Protein AF-A0A453E028-F1 (afdb_monomer)

pLDDT: mean 74.68, std 13.45, range [35.09, 89.75]

Mean predicted aligned error: 15.42 Å

Organism: Aegilops tauschii subsp. strangulata (NCBI:txid200361)

Radius of gyration: 26.83 Å; Cα contacts (8 Å, |Δi|>4): 158; chains: 1; bounding box: 62×51×73 Å

Sequence (203 aa):
WITETGKYISESTVISKELPLDCLNQGVSGYKKLSPSLKLHVLNFLCDETLSTGTLRGLIVKQDEGATERKVAAREKIRAAKEKEKELKERLKNEMDKSMFLRKGEEIKSLISQIKELNEDKEAAVDDEKLGDLLRTKPVRKDKGVAYWKFDGYYKKTSIMRQEFDTTGNNDKWFMFTEEEEKVIGDHLAPRSLLQCKSHTKA

Solvent-accessible surface area (backbone atoms only — not comparable to full-atom values): 11567 Å² total; per-residue (Å²): 106,52,35,56,50,28,53,52,53,71,71,41,89,80,65,60,93,80,63,66,48,76,32,21,63,53,21,69,70,29,50,68,72,48,54,55,37,58,54,48,50,56,49,49,50,54,47,50,59,50,48,68,35,69,66,54,40,50,51,50,52,54,50,49,53,54,31,51,53,50,32,52,54,24,50,50,52,41,53,53,42,53,52,50,48,51,51,52,51,52,51,48,50,57,48,59,74,64,46,89,54,96,81,51,70,67,60,53,53,50,51,53,51,52,51,50,54,50,48,53,55,37,51,54,32,50,51,55,35,53,62,51,61,73,83,62,92,66,63,78,43,77,56,96,49,34,34,33,35,71,46,80,39,97,84,76,49,70,48,58,33,42,37,38,36,52,99,83,71,80,52,76,44,43,45,73,58,52,80,69,51,45,54,60,47,50,64,71,69,47,62,75,77,62,63,64,65,70,77,75,77,83,131

Nearest PDB structures (foldseek):
  4mu6-assembly1_A  TM=3.195E-01  e=2.115E+00  Legionella pneumophila subsp. pneumophila str. Philadelphia 1
  3na7-assembly1_A  TM=4.073E-01  e=4.496E+00  Helicobacter pylori NCTC 11638
  6ixe-assembly1_A  TM=4.677E-01  e=9.560E+00  Homo sapiens

Structure (mmCIF, N/CA/C/O backbone):
data_AF-A0A453E028-F1
#
_entry.id   AF-A0A453E028-F1
#
loop_
_atom_site.group_PDB
_atom_site.id
_atom_site.type_symbol
_atom_site.label_atom_id
_atom_site.label_alt_id
_atom_site.label_comp_id
_atom_site.label_asym_id
_atom_site.label_entity_id
_atom_site.label_seq_id
_atom_site.pdbx_PDB_ins_code
_atom_site.Cartn_x
_atom_site.Cartn_y
_atom_site.Cartn_z
_atom_site.occupancy
_atom_site.B_iso_or_equiv
_atom_site.auth_seq_id
_atom_site.auth_comp_id
_atom_site.auth_asym_id
_atom_site.auth_atom_id
_atom_site.pdbx_PDB_model_num
ATOM 1 N N . TRP A 1 1 ? 2.648 12.056 -22.605 1.00 80.94 1 TRP A N 1
ATOM 2 C CA . TRP A 1 1 ? 3.159 11.814 -21.244 1.00 80.94 1 TRP A CA 1
ATOM 3 C C . TRP A 1 1 ? 4.221 10.718 -21.231 1.00 80.94 1 TRP A C 1
ATOM 5 O O . TRP A 1 1 ? 5.336 11.069 -20.914 1.00 80.94 1 TRP A O 1
ATOM 15 N N . ILE A 1 2 ? 3.967 9.471 -21.673 1.00 87.44 2 ILE A N 1
ATOM 16 C CA . ILE A 1 2 ? 5.009 8.408 -21.709 1.00 87.44 2 ILE A CA 1
ATOM 17 C C . ILE A 1 2 ? 6.284 8.826 -22.463 1.00 87.44 2 ILE A C 1
ATOM 19 O O . ILE A 1 2 ? 7.381 8.628 -21.956 1.00 87.44 2 ILE A O 1
ATOM 23 N N . THR A 1 3 ? 6.151 9.423 -23.650 1.00 86.69 3 THR A N 1
ATOM 24 C CA . THR A 1 3 ? 7.310 9.884 -24.435 1.00 86.69 3 THR A CA 1
ATOM 25 C C . THR A 1 3 ? 8.080 10.997 -23.719 1.00 86.69 3 THR A C 1
ATOM 27 O O . THR A 1 3 ? 9.301 10.944 -23.643 1.00 86.69 3 THR A O 1
ATOM 30 N N . GLU A 1 4 ? 7.370 11.954 -23.113 1.00 86.06 4 GLU A N 1
ATOM 31 C CA . GLU A 1 4 ? 7.972 13.017 -22.289 1.00 86.06 4 GLU A CA 1
ATOM 32 C C . GLU A 1 4 ? 8.689 12.447 -21.061 1.00 86.06 4 GLU A C 1
ATOM 34 O O . GLU A 1 4 ? 9.780 12.883 -20.720 1.00 86.06 4 GLU A O 1
ATOM 39 N N . THR A 1 5 ? 8.113 11.424 -20.426 1.00 84.38 5 THR A N 1
ATOM 40 C CA . THR A 1 5 ? 8.748 10.683 -19.333 1.00 84.38 5 THR A CA 1
ATOM 41 C C . THR A 1 5 ? 10.032 10.000 -19.800 1.00 84.38 5 THR A C 1
ATOM 43 O O . THR A 1 5 ? 11.035 10.066 -19.102 1.00 84.38 5 THR A O 1
ATOM 46 N N . GLY A 1 6 ? 10.033 9.383 -20.986 1.00 85.19 6 GLY A N 1
ATOM 47 C CA . GLY A 1 6 ? 11.242 8.807 -21.582 1.00 85.19 6 GLY A CA 1
ATOM 48 C C . GLY A 1 6 ? 12.340 9.851 -21.792 1.00 85.19 6 GLY A C 1
ATOM 49 O O . GLY A 1 6 ? 13.487 9.618 -21.416 1.00 85.19 6 GLY A O 1
ATOM 50 N N . LYS A 1 7 ? 11.971 11.031 -22.303 1.00 85.00 7 LYS A N 1
ATOM 51 C CA . LYS A 1 7 ? 12.890 12.161 -22.470 1.00 85.00 7 LYS A CA 1
ATOM 52 C C . LYS A 1 7 ? 13.445 12.649 -21.128 1.00 85.00 7 LYS A C 1
ATOM 54 O O . LYS A 1 7 ? 14.656 12.762 -20.977 1.00 85.00 7 LYS A O 1
ATOM 59 N N . TYR A 1 8 ? 12.582 12.835 -20.133 1.00 84.56 8 TYR A N 1
ATOM 60 C CA . TYR A 1 8 ? 12.980 13.223 -18.780 1.00 84.56 8 TYR A CA 1
ATOM 61 C C . TYR A 1 8 ? 13.972 12.233 -18.153 1.00 84.56 8 TYR A C 1
ATOM 63 O O . TYR A 1 8 ? 15.007 12.636 -17.634 1.00 84.56 8 TYR A O 1
ATOM 71 N N . ILE A 1 9 ? 13.704 10.927 -18.264 1.00 82.56 9 ILE A N 1
ATOM 72 C CA . ILE A 1 9 ? 14.612 9.884 -17.766 1.00 82.56 9 ILE A CA 1
ATOM 73 C C . ILE A 1 9 ? 15.963 9.945 -18.492 1.00 82.56 9 ILE A C 1
ATOM 75 O O . ILE A 1 9 ? 16.997 9.782 -17.855 1.00 82.56 9 ILE A O 1
ATOM 79 N N . SER A 1 10 ? 15.973 10.202 -19.805 1.00 81.31 10 SER A N 1
ATOM 80 C CA . SER A 1 10 ? 17.221 10.314 -20.577 1.00 81.31 10 SER A CA 1
ATOM 81 C C . SER A 1 10 ? 18.081 11.527 -20.200 1.00 81.31 10 SER A C 1
ATOM 83 O O . SER A 1 10 ? 19.291 11.499 -20.403 1.00 81.31 10 SER A O 1
ATOM 85 N N . GLU A 1 11 ? 17.461 12.574 -19.650 1.00 82.06 11 GLU A N 1
ATOM 86 C CA . GLU A 1 11 ? 18.124 13.798 -19.187 1.00 82.06 11 GLU A CA 1
ATOM 87 C C . GLU A 1 11 ? 18.560 13.714 -17.711 1.00 82.06 11 GLU A C 1
ATOM 89 O O . GLU A 1 11 ? 19.362 14.536 -17.264 1.00 82.06 11 GLU A O 1
ATOM 94 N N . SER A 1 12 ? 18.063 12.732 -16.946 1.00 76.31 12 SER A N 1
ATOM 95 C CA . SER A 1 12 ? 18.451 12.544 -15.545 1.00 76.31 12 SER A CA 1
ATOM 96 C C . SER A 1 12 ? 19.892 12.043 -15.435 1.00 76.31 12 SER A C 1
ATOM 98 O O . SER A 1 12 ? 20.348 11.192 -16.195 1.00 76.31 12 SER A O 1
ATOM 100 N N . THR A 1 13 ? 20.628 12.559 -14.451 1.00 66.62 13 THR A N 1
ATOM 101 C CA . THR A 1 13 ? 22.015 12.158 -14.167 1.00 66.62 13 THR A CA 1
ATOM 102 C C . THR A 1 13 ? 22.102 10.777 -13.514 1.00 66.62 13 THR A C 1
ATOM 104 O O . THR A 1 13 ? 23.163 10.150 -13.532 1.00 66.62 13 THR A O 1
ATOM 107 N N . VAL A 1 14 ? 20.983 10.273 -12.985 1.00 64.06 14 VAL A N 1
ATOM 108 C CA . VAL A 1 14 ? 20.835 8.931 -12.415 1.00 64.06 14 VAL A CA 1
ATOM 109 C C . VAL A 1 14 ? 20.437 7.967 -13.536 1.00 64.06 14 VAL A C 1
ATOM 111 O O . VAL A 1 14 ? 19.363 7.373 -13.542 1.00 64.06 14 VAL A O 1
ATOM 114 N N . ILE A 1 15 ? 21.295 7.818 -14.546 1.00 58.00 15 ILE A N 1
ATOM 115 C CA . ILE A 1 15 ? 21.036 6.861 -15.626 1.00 58.00 15 ILE A CA 1
ATOM 116 C C . ILE A 1 15 ? 21.273 5.453 -15.079 1.00 58.00 15 ILE A C 1
ATOM 118 O O . ILE A 1 15 ? 22.395 4.940 -15.080 1.00 58.00 15 ILE A O 1
ATOM 122 N N . SER A 1 16 ? 20.202 4.797 -14.634 1.00 56.69 16 SER A N 1
ATOM 123 C CA . SER A 1 16 ? 20.214 3.343 -14.521 1.00 56.69 16 SER A CA 1
ATOM 124 C C . SER A 1 16 ? 20.319 2.776 -15.936 1.00 56.69 16 SER A C 1
ATOM 126 O O . SER A 1 16 ? 19.427 2.969 -16.764 1.00 56.69 16 SER A O 1
ATOM 128 N N . LYS A 1 17 ? 21.413 2.059 -16.224 1.00 58.06 17 LYS A N 1
ATOM 129 C CA . LYS A 1 17 ? 21.638 1.335 -17.492 1.00 58.06 17 LYS A CA 1
ATOM 130 C C . LYS A 1 17 ? 20.535 0.307 -17.813 1.00 58.06 17 LYS A C 1
ATOM 132 O O . LYS A 1 17 ? 20.563 -0.293 -18.881 1.00 58.06 17 LYS A O 1
ATOM 137 N N . GLU A 1 18 ? 19.585 0.097 -16.903 1.00 67.12 18 GLU A N 1
ATOM 138 C 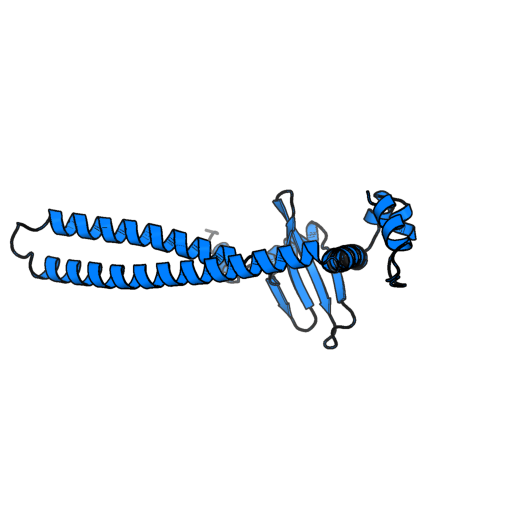CA . GLU A 1 18 ? 18.526 -0.908 -16.987 1.00 67.12 18 GLU A CA 1
ATOM 139 C C . GLU A 1 18 ? 17.160 -0.341 -17.414 1.00 67.12 18 GLU A C 1
ATOM 141 O O . GLU A 1 18 ? 16.213 -1.107 -17.609 1.00 67.12 18 GLU A O 1
ATOM 146 N N . LEU A 1 19 ? 17.021 0.983 -17.581 1.00 76.38 19 LEU A N 1
ATOM 147 C CA . LEU A 1 19 ? 15.735 1.588 -17.942 1.00 76.38 19 LEU A CA 1
ATOM 148 C C . LEU A 1 19 ? 15.426 1.447 -19.446 1.00 76.38 19 LEU A C 1
ATOM 150 O O . LEU A 1 19 ? 16.266 1.762 -20.290 1.00 76.38 19 LEU A O 1
ATOM 154 N N . PRO A 1 20 ? 14.200 1.030 -19.825 1.00 81.25 20 PRO A N 1
ATOM 155 C CA . PRO A 1 20 ? 13.864 0.701 -21.209 1.00 81.25 20 PRO A CA 1
ATOM 156 C C . PRO A 1 20 ? 13.489 1.946 -22.037 1.00 81.25 20 PRO A C 1
ATOM 158 O O . PRO A 1 20 ? 12.358 2.069 -22.518 1.00 81.25 20 PRO A O 1
ATOM 161 N N . LEU A 1 21 ? 14.435 2.875 -22.212 1.00 82.44 21 LEU A N 1
ATOM 162 C CA . LEU A 1 21 ? 14.239 4.157 -22.909 1.00 82.44 21 LEU A CA 1
ATOM 163 C C . LEU A 1 21 ? 13.675 3.988 -24.328 1.00 82.44 21 LEU A C 1
ATOM 165 O O . LEU A 1 21 ? 12.732 4.687 -24.702 1.00 82.44 21 LEU A O 1
ATOM 169 N N . ASP A 1 22 ? 14.159 2.999 -25.081 1.00 83.62 22 ASP A N 1
ATOM 170 C CA . ASP A 1 22 ? 13.691 2.714 -26.445 1.00 83.62 22 ASP A CA 1
ATOM 171 C C . ASP A 1 22 ? 12.192 2.399 -26.503 1.00 83.62 22 ASP A C 1
ATOM 173 O O . ASP A 1 22 ? 11.494 2.769 -27.451 1.00 83.62 22 ASP A O 1
ATOM 177 N N . CYS A 1 23 ? 11.669 1.739 -25.466 1.00 84.44 23 CYS A N 1
ATOM 178 C CA . CYS A 1 23 ? 10.247 1.432 -25.358 1.00 84.44 23 CYS A CA 1
ATOM 179 C C . CYS A 1 23 ? 9.432 2.656 -24.923 1.00 84.44 23 CYS A C 1
ATOM 181 O O . CYS A 1 23 ? 8.292 2.811 -25.358 1.00 84.44 23 CYS A O 1
ATOM 183 N N . LEU A 1 24 ? 9.991 3.536 -24.090 1.00 86.06 24 LEU A N 1
ATOM 184 C CA . LEU A 1 24 ? 9.319 4.769 -23.665 1.00 86.06 24 LEU A CA 1
ATOM 185 C C . LEU A 1 24 ? 9.218 5.785 -24.811 1.00 86.06 24 LEU A C 1
ATOM 187 O O . LEU A 1 24 ? 8.185 6.436 -24.974 1.00 86.06 24 LEU A O 1
ATOM 191 N N . ASN A 1 25 ? 10.233 5.848 -25.673 1.00 85.62 25 ASN A N 1
ATOM 192 C CA . ASN A 1 25 ? 10.241 6.710 -26.857 1.00 85.62 25 ASN A CA 1
ATOM 193 C C . ASN A 1 25 ? 9.153 6.328 -27.877 1.00 85.62 25 ASN A C 1
ATOM 195 O O . ASN A 1 25 ? 8.628 7.187 -28.581 1.00 85.62 25 ASN A O 1
ATOM 199 N N . GLN A 1 26 ? 8.721 5.062 -27.888 1.00 88.88 26 GLN A N 1
ATOM 200 C CA . GLN A 1 26 ? 7.579 4.575 -28.677 1.00 88.88 26 GLN A CA 1
ATOM 201 C C . GLN A 1 26 ? 6.210 4.892 -28.041 1.00 88.88 26 GLN A C 1
ATOM 203 O O . GLN A 1 26 ? 5.175 4.380 -28.485 1.00 88.88 26 GLN A O 1
ATOM 208 N N . GLY A 1 27 ? 6.178 5.691 -26.972 1.00 87.44 27 GLY A N 1
ATOM 209 C CA . GLY A 1 27 ? 4.956 6.117 -26.304 1.00 87.44 27 GLY A CA 1
ATOM 210 C C . GLY A 1 27 ? 4.187 4.966 -25.649 1.00 87.44 27 GLY A C 1
ATOM 211 O O . GLY A 1 27 ? 4.742 3.956 -25.215 1.00 87.44 27 GLY A O 1
ATOM 212 N N . VAL A 1 28 ? 2.861 5.114 -25.573 1.00 87.94 28 VAL A N 1
ATOM 213 C CA . VAL A 1 28 ? 1.971 4.163 -24.878 1.00 87.94 28 VAL A CA 1
ATOM 214 C C . VAL A 1 28 ? 2.090 2.742 -25.439 1.00 87.94 28 VAL A C 1
ATOM 216 O O . VAL A 1 28 ? 2.042 1.773 -24.681 1.00 87.94 28 VAL A O 1
ATOM 219 N N . SER A 1 29 ? 2.258 2.598 -26.754 1.00 87.69 29 SER A N 1
ATOM 220 C CA . SER A 1 29 ? 2.414 1.297 -27.412 1.00 87.69 29 SER A CA 1
ATOM 221 C C . SER A 1 29 ? 3.682 0.562 -26.992 1.00 87.69 29 SER A C 1
ATOM 223 O O . SER A 1 29 ? 3.628 -0.651 -26.799 1.00 87.69 29 SER A O 1
ATOM 225 N N . GLY A 1 30 ? 4.801 1.270 -26.828 1.00 88.38 30 GLY A N 1
ATOM 226 C CA . GLY A 1 30 ? 6.044 0.661 -26.360 1.00 88.38 30 GLY A CA 1
ATOM 227 C C . GLY A 1 30 ? 5.977 0.311 -24.877 1.00 88.38 30 GLY A C 1
ATOM 228 O O . GLY A 1 30 ? 6.280 -0.818 -24.499 1.00 88.38 30 GLY A O 1
ATOM 229 N N . TYR A 1 31 ? 5.445 1.214 -24.047 1.00 88.00 31 TYR A N 1
ATOM 230 C CA . TYR A 1 31 ? 5.260 0.955 -22.615 1.00 88.00 31 TYR A CA 1
ATOM 231 C C . TYR A 1 31 ? 4.374 -0.268 -22.337 1.00 88.00 31 TYR A C 1
ATOM 233 O O . TYR A 1 31 ? 4.678 -1.078 -21.461 1.00 88.00 31 TYR A O 1
ATOM 241 N N . LYS A 1 32 ? 3.294 -0.465 -23.107 1.00 87.75 32 LYS A N 1
ATOM 242 C CA . LYS A 1 32 ? 2.408 -1.632 -22.950 1.00 87.75 32 LYS A CA 1
ATOM 243 C C . LYS A 1 32 ? 3.144 -2.966 -23.105 1.00 87.75 32 LYS A C 1
ATOM 245 O O . LYS A 1 32 ? 2.792 -3.905 -22.391 1.00 87.75 32 LYS A O 1
ATOM 250 N N . LYS A 1 33 ? 4.164 -3.028 -23.967 1.00 88.44 33 LYS A N 1
ATOM 251 C CA . LYS A 1 33 ? 4.962 -4.234 -24.250 1.00 88.44 33 LYS A CA 1
ATOM 252 C C . LYS A 1 33 ? 5.981 -4.570 -23.158 1.00 88.44 33 LYS A C 1
ATOM 254 O O . LYS A 1 33 ? 6.519 -5.671 -23.164 1.00 88.44 33 LYS A O 1
ATOM 259 N N . LEU A 1 34 ? 6.246 -3.651 -22.227 1.00 87.44 34 LEU A N 1
ATOM 260 C CA . LEU A 1 34 ? 7.185 -3.896 -21.136 1.00 87.44 34 LEU A CA 1
ATOM 261 C C . LEU A 1 34 ? 6.687 -4.996 -20.196 1.00 87.44 34 LEU A C 1
ATOM 263 O O . LEU A 1 34 ? 5.486 -5.096 -19.901 1.00 87.44 34 LEU A O 1
ATOM 267 N N . SER A 1 35 ? 7.636 -5.776 -19.676 1.00 86.56 35 SER A N 1
ATOM 268 C CA . SER A 1 35 ? 7.371 -6.716 -18.591 1.00 86.56 35 SER A CA 1
ATOM 269 C C . SER A 1 35 ? 6.910 -5.967 -17.331 1.00 86.56 35 SER A C 1
ATOM 271 O O . SER A 1 35 ? 7.249 -4.791 -17.154 1.00 86.56 35 SER A O 1
ATOM 273 N N . PRO A 1 36 ? 6.148 -6.612 -16.433 1.00 84.19 36 PRO A N 1
ATOM 274 C CA . PRO A 1 36 ? 5.709 -5.978 -15.191 1.00 84.19 36 PRO A CA 1
ATOM 275 C C . PRO A 1 36 ? 6.874 -5.461 -14.338 1.00 84.19 36 PRO A C 1
ATOM 277 O O . PRO A 1 36 ? 6.796 -4.339 -13.845 1.00 84.19 36 PRO A O 1
ATOM 280 N N . SER A 1 37 ? 7.981 -6.210 -14.244 1.00 83.31 37 SER A N 1
ATOM 281 C CA . SER A 1 37 ? 9.198 -5.758 -13.551 1.00 83.31 37 SER A CA 1
ATOM 282 C C . SER A 1 37 ? 9.732 -4.443 -14.113 1.00 83.31 37 SER A C 1
ATOM 284 O O . SER A 1 37 ? 10.016 -3.527 -13.353 1.00 83.31 37 SER A O 1
ATOM 286 N N . LEU A 1 38 ? 9.831 -4.313 -15.441 1.00 85.69 38 LEU A N 1
ATOM 287 C CA . LEU A 1 38 ? 10.332 -3.086 -16.067 1.00 85.69 38 LEU A CA 1
ATOM 288 C C . LEU A 1 38 ? 9.355 -1.918 -15.895 1.00 85.69 38 LEU A C 1
ATOM 290 O O . LEU A 1 38 ? 9.783 -0.788 -15.682 1.00 85.69 38 LEU A O 1
ATOM 294 N N . LYS A 1 39 ? 8.041 -2.180 -15.934 1.00 87.81 39 LYS A N 1
ATOM 295 C CA . LYS A 1 39 ? 7.018 -1.160 -15.647 1.00 87.81 39 LYS A CA 1
ATOM 296 C C . LYS A 1 39 ? 7.142 -0.625 -14.221 1.00 87.81 39 LYS A C 1
ATOM 298 O O . LYS A 1 39 ? 7.058 0.586 -14.031 1.00 87.81 39 LYS A O 1
ATOM 303 N N . LEU A 1 40 ? 7.361 -1.510 -13.249 1.00 84.19 40 LEU A N 1
ATOM 304 C CA . LEU A 1 40 ? 7.578 -1.138 -11.851 1.00 84.19 40 LEU A CA 1
ATOM 305 C C . LEU A 1 40 ? 8.923 -0.448 -11.641 1.00 84.19 40 LEU A C 1
ATOM 307 O O . LEU A 1 40 ? 8.974 0.520 -10.899 1.00 84.19 40 LEU A O 1
ATOM 311 N N . HIS A 1 41 ? 9.982 -0.866 -12.332 1.00 83.75 41 HIS A N 1
ATOM 312 C CA . HIS A 1 41 ? 11.280 -0.196 -12.255 1.00 83.75 41 HIS A CA 1
ATOM 313 C C . HIS A 1 41 ? 11.187 1.257 -12.750 1.00 83.75 41 HIS A C 1
ATOM 315 O O . HIS A 1 41 ? 11.684 2.161 -12.087 1.00 83.75 41 HIS A O 1
ATOM 321 N N . VAL A 1 42 ? 10.479 1.508 -13.862 1.00 85.31 42 VAL A N 1
ATOM 322 C CA . VAL A 1 42 ? 10.201 2.877 -14.340 1.00 85.31 42 VAL A CA 1
ATOM 323 C C . VAL A 1 42 ? 9.412 3.674 -13.298 1.00 85.31 42 VAL A C 1
ATOM 325 O O . VAL A 1 42 ? 9.727 4.833 -13.054 1.00 85.31 42 VAL A O 1
ATOM 328 N N . LEU A 1 43 ? 8.399 3.069 -12.668 1.00 84.88 43 LEU A N 1
ATOM 329 C CA . LEU A 1 43 ? 7.610 3.743 -11.636 1.00 84.88 43 LEU A CA 1
ATOM 330 C C . LEU A 1 43 ? 8.451 4.068 -10.395 1.00 84.88 43 LEU A C 1
ATOM 332 O O . LEU A 1 43 ? 8.390 5.195 -9.918 1.00 84.88 43 LEU A O 1
ATOM 336 N N . ASN A 1 44 ? 9.250 3.113 -9.916 1.00 81.75 44 ASN A N 1
ATOM 337 C CA . ASN A 1 44 ? 10.147 3.294 -8.778 1.00 81.75 44 ASN A CA 1
ATOM 338 C C . ASN A 1 44 ? 11.146 4.411 -9.053 1.00 81.75 44 ASN A C 1
ATOM 340 O O . ASN A 1 44 ? 11.268 5.295 -8.223 1.00 81.75 44 ASN A O 1
ATOM 344 N N . PHE A 1 45 ? 11.762 4.441 -10.238 1.00 82.62 45 PHE A N 1
ATOM 345 C CA . PHE A 1 45 ? 12.657 5.530 -10.625 1.00 82.62 45 PHE A CA 1
ATOM 346 C C . PHE A 1 45 ? 11.963 6.894 -10.553 1.00 82.62 45 PHE A C 1
ATOM 348 O O . PHE A 1 45 ? 12.492 7.831 -9.968 1.00 82.62 45 PHE A O 1
ATOM 355 N N . LEU A 1 46 ? 10.756 7.014 -11.117 1.00 83.12 46 LEU A N 1
ATOM 356 C CA . LEU A 1 46 ? 10.006 8.271 -11.068 1.00 83.12 46 LEU A CA 1
ATOM 357 C C . LEU A 1 46 ? 9.631 8.647 -9.636 1.00 83.12 46 LEU A C 1
ATOM 359 O O . LEU A 1 46 ? 9.679 9.824 -9.283 1.00 83.12 46 LEU A O 1
ATOM 363 N N . CYS A 1 47 ? 9.265 7.667 -8.811 1.00 79.56 47 CYS A N 1
ATOM 364 C CA . CYS A 1 47 ? 9.033 7.881 -7.393 1.00 79.56 47 CYS A CA 1
ATOM 365 C C . CYS A 1 47 ? 10.310 8.355 -6.706 1.00 79.56 47 CYS A C 1
ATOM 367 O O . CYS A 1 47 ? 10.253 9.390 -6.067 1.00 79.56 47 CYS A O 1
ATOM 369 N N . ASP A 1 48 ? 11.441 7.681 -6.874 1.00 76.44 48 ASP A N 1
ATOM 370 C CA . ASP A 1 48 ? 12.719 8.032 -6.252 1.00 76.44 48 ASP A CA 1
ATOM 371 C C . ASP A 1 48 ? 13.175 9.429 -6.668 1.00 76.44 48 ASP A C 1
ATOM 373 O O . ASP A 1 48 ? 13.513 10.245 -5.814 1.00 76.44 48 ASP A O 1
ATOM 377 N N . GLU A 1 49 ? 13.080 9.753 -7.955 1.00 78.31 49 GLU A N 1
ATOM 378 C CA . GLU A 1 49 ? 13.415 11.075 -8.475 1.00 78.31 49 GLU A CA 1
ATOM 379 C C . GLU A 1 49 ? 12.476 12.144 -7.895 1.00 78.31 49 GLU A C 1
ATOM 381 O O . GLU A 1 49 ? 12.921 13.191 -7.424 1.00 78.31 49 GLU A O 1
ATOM 386 N N . THR A 1 50 ? 11.170 11.872 -7.817 1.00 77.56 50 THR A N 1
ATOM 387 C CA . THR A 1 50 ? 10.214 12.825 -7.230 1.00 77.56 50 THR A CA 1
ATOM 388 C C . THR A 1 50 ? 10.380 12.929 -5.708 1.00 77.56 50 THR A C 1
ATOM 390 O O . THR A 1 50 ? 10.260 14.014 -5.143 1.00 77.56 50 THR A O 1
ATOM 393 N N . LEU A 1 51 ? 10.686 11.832 -5.017 1.00 71.25 51 LEU A N 1
ATOM 394 C CA . LEU A 1 51 ? 10.949 11.768 -3.576 1.00 71.25 51 LEU A CA 1
ATOM 395 C C . LEU A 1 51 ? 12.292 12.404 -3.211 1.00 71.25 51 LEU A C 1
ATOM 397 O O . LEU A 1 51 ? 12.449 12.890 -2.090 1.00 71.25 51 LEU A O 1
ATOM 401 N N . SER A 1 52 ? 13.241 12.452 -4.148 1.00 68.50 52 SER A N 1
ATOM 402 C CA . SER A 1 52 ? 14.486 13.204 -3.994 1.00 68.50 52 SER A CA 1
ATOM 403 C C . SER A 1 52 ? 14.231 14.715 -3.916 1.00 68.50 52 SER A C 1
ATOM 405 O O . SER A 1 52 ? 15.043 15.459 -3.359 1.00 68.50 52 SER A O 1
ATOM 407 N N . THR A 1 53 ? 13.065 15.185 -4.383 1.00 71.81 53 THR A N 1
ATOM 408 C CA . THR A 1 53 ? 12.662 16.583 -4.220 1.00 71.81 53 THR A CA 1
ATOM 409 C C . THR A 1 53 ? 12.315 16.884 -2.760 1.00 71.81 53 THR A C 1
ATOM 411 O O . THR A 1 53 ? 11.471 16.236 -2.131 1.00 71.81 53 THR A O 1
ATOM 414 N N . GLY A 1 54 ? 12.932 17.934 -2.207 1.00 68.31 54 GLY A N 1
ATOM 415 C CA . GLY A 1 54 ? 12.676 18.371 -0.830 1.00 68.31 54 GLY A CA 1
ATOM 416 C C . GLY A 1 54 ? 11.206 18.722 -0.564 1.00 68.31 54 GLY A C 1
ATOM 417 O O . GLY A 1 54 ? 10.726 18.548 0.555 1.00 68.31 54 GLY A O 1
ATOM 418 N N . THR A 1 55 ? 10.472 19.150 -1.594 1.00 75.19 55 THR A N 1
ATOM 419 C CA . THR A 1 55 ? 9.050 19.501 -1.499 1.00 75.19 55 THR A CA 1
ATOM 420 C C . THR A 1 55 ? 8.173 18.276 -1.255 1.00 75.19 55 THR A C 1
ATOM 422 O O . THR A 1 55 ? 7.427 18.264 -0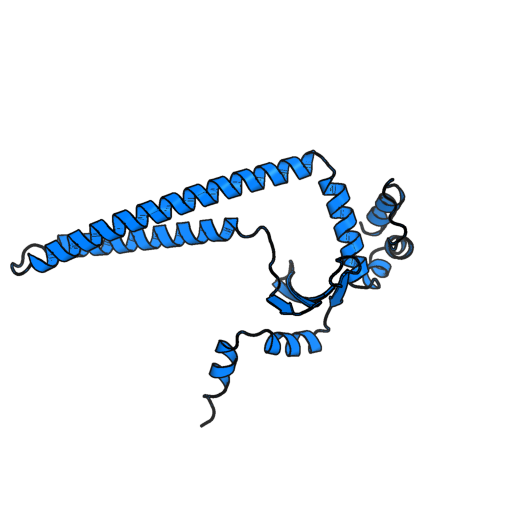.276 1.00 75.19 55 THR A O 1
ATOM 425 N N . LEU A 1 56 ? 8.261 17.231 -2.093 1.00 71.94 56 LEU A N 1
ATOM 426 C CA . LEU A 1 56 ? 7.424 16.042 -1.907 1.00 71.94 56 LEU A CA 1
ATOM 427 C C . LEU A 1 56 ? 7.822 15.289 -0.634 1.00 71.94 56 LEU A C 1
ATOM 429 O O . LEU A 1 56 ? 6.953 14.885 0.137 1.00 71.94 56 LEU A O 1
ATOM 433 N N . ARG A 1 57 ? 9.128 15.183 -0.361 1.00 74.19 57 ARG A N 1
ATOM 434 C CA . ARG A 1 57 ? 9.632 14.599 0.885 1.00 74.19 57 ARG A CA 1
ATOM 435 C C . ARG A 1 57 ? 9.092 15.331 2.114 1.00 74.19 57 ARG A C 1
ATOM 437 O O . ARG A 1 57 ? 8.630 14.687 3.050 1.00 74.19 57 ARG A O 1
ATOM 444 N N . GLY A 1 58 ? 9.103 16.664 2.103 1.00 74.88 58 GLY A N 1
ATOM 445 C CA . GLY A 1 58 ? 8.556 17.474 3.190 1.00 74.88 58 GLY A CA 1
ATOM 446 C C . GLY A 1 58 ? 7.048 17.287 3.378 1.00 74.88 58 GLY A C 1
ATOM 447 O O . GLY A 1 58 ? 6.578 17.262 4.512 1.00 74.88 58 GLY A O 1
ATOM 448 N N . LEU A 1 59 ? 6.287 17.117 2.293 1.00 77.31 59 LEU A N 1
ATOM 449 C CA . LEU A 1 59 ? 4.851 16.828 2.366 1.00 77.31 59 LEU A CA 1
ATOM 450 C C . LEU A 1 59 ? 4.567 15.444 2.959 1.00 77.31 59 LEU A C 1
ATOM 452 O O . LEU A 1 59 ? 3.671 15.325 3.789 1.00 77.31 59 LEU A O 1
ATOM 456 N N . ILE A 1 60 ? 5.347 14.426 2.585 1.00 75.81 60 ILE A N 1
ATOM 457 C CA . ILE A 1 60 ? 5.211 13.069 3.133 1.00 75.81 60 ILE A CA 1
ATOM 458 C C . ILE A 1 60 ? 5.514 13.059 4.628 1.00 75.81 60 ILE A C 1
ATOM 460 O O . ILE A 1 60 ? 4.727 12.516 5.393 1.00 75.81 60 ILE A O 1
ATOM 464 N N . VAL A 1 61 ? 6.606 13.704 5.054 1.00 75.69 61 VAL A N 1
ATOM 465 C CA . VAL A 1 61 ? 6.961 13.805 6.479 1.00 75.69 61 VAL A CA 1
ATOM 466 C C . VAL A 1 61 ? 5.850 14.500 7.266 1.00 75.69 61 VAL A C 1
ATOM 468 O O . VAL A 1 61 ? 5.386 13.958 8.261 1.00 75.69 61 VAL A O 1
ATOM 471 N N . LYS A 1 62 ? 5.331 15.634 6.776 1.00 77.81 62 LYS A N 1
ATOM 472 C CA . LYS A 1 62 ? 4.201 16.329 7.418 1.00 77.81 62 LYS A CA 1
ATOM 473 C C . LYS A 1 62 ? 2.940 15.466 7.496 1.00 77.81 62 LYS A C 1
ATOM 475 O O . LYS A 1 62 ? 2.196 15.536 8.472 1.00 77.81 62 LYS A O 1
ATOM 480 N N . GLN A 1 63 ? 2.665 14.679 6.457 1.00 73.56 63 GLN A N 1
ATOM 481 C CA . GLN A 1 63 ? 1.511 13.786 6.434 1.00 73.56 63 GLN A CA 1
ATOM 482 C C . GLN A 1 63 ? 1.677 12.618 7.416 1.00 73.56 63 GLN A C 1
ATOM 484 O O . GLN A 1 63 ? 0.696 12.240 8.053 1.00 73.56 63 GLN A O 1
ATOM 489 N N . ASP A 1 64 ? 2.887 12.072 7.545 1.00 71.00 64 ASP A N 1
ATOM 490 C CA . ASP A 1 64 ? 3.228 10.991 8.475 1.00 71.00 64 ASP A CA 1
ATOM 491 C C . ASP A 1 64 ? 3.200 11.460 9.938 1.00 71.00 64 ASP A C 1
ATOM 493 O O . ASP A 1 64 ? 2.588 10.811 10.790 1.00 71.00 64 ASP A O 1
ATOM 497 N N . GLU A 1 65 ? 3.750 12.645 10.219 1.00 75.50 65 GLU A N 1
ATOM 498 C CA . GLU A 1 65 ? 3.641 13.321 11.518 1.00 75.50 65 GLU A CA 1
ATOM 499 C C . GLU A 1 65 ? 2.164 13.532 11.886 1.00 75.50 65 GLU A C 1
ATOM 501 O O . GLU A 1 65 ? 1.699 13.052 12.922 1.00 75.50 65 GLU A O 1
ATOM 506 N N . GLY A 1 66 ? 1.376 14.125 10.982 1.00 74.00 66 GLY A N 1
ATOM 507 C CA . GLY A 1 66 ? -0.057 14.330 11.197 1.00 74.00 66 GLY A CA 1
ATOM 508 C C . GLY A 1 66 ? -0.879 13.032 11.249 1.00 74.00 66 GLY A C 1
ATOM 509 O O . GLY A 1 66 ?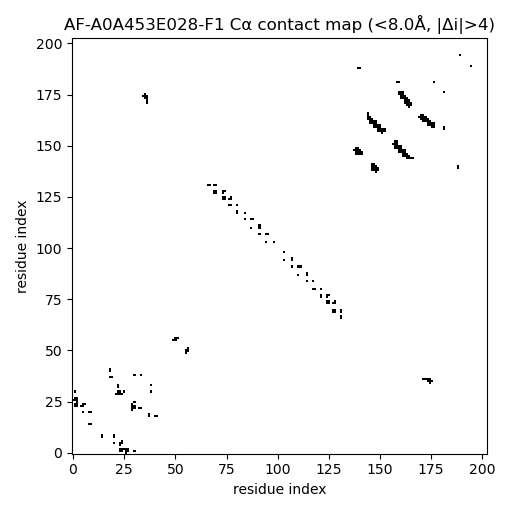 -1.962 13.003 11.837 1.00 74.00 66 GLY A O 1
ATOM 510 N N . ALA A 1 67 ? -0.425 11.937 10.634 1.00 69.50 67 ALA A N 1
ATOM 511 C CA . ALA A 1 67 ? -1.054 10.619 10.764 1.00 69.50 67 ALA A CA 1
ATOM 512 C C . ALA A 1 67 ? -0.744 9.985 12.126 1.00 69.50 67 ALA A C 1
ATOM 514 O O . ALA A 1 67 ? -1.638 9.420 12.759 1.00 69.50 67 ALA A O 1
ATOM 515 N N . THR A 1 68 ? 0.491 10.134 12.604 1.00 72.56 68 THR A N 1
ATOM 516 C CA . THR A 1 68 ? 0.928 9.661 13.920 1.00 72.56 68 THR A CA 1
ATOM 517 C C . THR A 1 68 ? 0.182 10.386 15.036 1.00 72.56 68 THR A C 1
ATOM 519 O O . THR A 1 68 ? -0.364 9.735 15.926 1.00 72.56 68 THR A O 1
ATOM 522 N N . GLU A 1 69 ? 0.065 11.712 14.953 1.00 78.50 69 GLU A N 1
ATOM 523 C CA . GLU A 1 69 ? -0.712 12.515 15.904 1.00 78.50 69 GLU A CA 1
ATOM 524 C C . GLU A 1 69 ? -2.188 12.100 15.931 1.00 78.50 69 GLU A C 1
ATOM 526 O O . GLU A 1 69 ? -2.745 11.849 17.002 1.00 78.50 69 GLU A O 1
ATOM 531 N N . ARG A 1 70 ? -2.817 11.931 14.757 1.00 74.50 70 ARG A N 1
ATOM 532 C CA . ARG A 1 70 ? -4.205 11.446 14.659 1.00 74.50 70 ARG A CA 1
ATOM 533 C C . ARG A 1 70 ? -4.377 10.057 15.269 1.00 74.50 70 ARG A C 1
ATOM 535 O O . ARG A 1 70 ? -5.351 9.828 15.981 1.00 74.50 70 ARG A O 1
ATOM 542 N N . LYS A 1 71 ? -3.424 9.148 15.049 1.00 77.06 71 LYS A N 1
ATOM 543 C CA . LYS A 1 71 ? -3.436 7.795 15.623 1.00 77.06 71 LYS A CA 1
ATOM 544 C C . LYS A 1 71 ? -3.322 7.820 17.146 1.00 77.06 71 LYS A C 1
ATOM 546 O O . LYS A 1 71 ? -4.039 7.086 17.824 1.00 77.06 71 LYS A O 1
ATOM 551 N N . VAL A 1 72 ? -2.449 8.665 17.696 1.00 81.75 72 VAL A N 1
ATOM 552 C CA . VAL A 1 72 ? -2.321 8.847 19.150 1.00 81.75 72 VAL A CA 1
ATOM 553 C C . VAL A 1 72 ? -3.616 9.417 19.730 1.00 81.75 72 VAL A C 1
ATOM 555 O O . VAL A 1 72 ? -4.162 8.835 20.665 1.00 81.75 72 VAL A O 1
ATOM 558 N N . ALA A 1 73 ? -4.172 10.467 19.123 1.00 83.75 73 ALA A N 1
ATOM 559 C CA . ALA A 1 73 ? -5.428 11.069 19.564 1.00 83.75 73 ALA A CA 1
ATOM 560 C C . ALA A 1 73 ? -6.611 10.080 19.503 1.00 83.75 73 ALA A C 1
ATOM 562 O O . ALA A 1 73 ? -7.420 10.017 20.430 1.00 83.75 73 ALA A O 1
ATOM 563 N N . ALA A 1 74 ? -6.702 9.266 18.446 1.00 80.50 74 ALA A N 1
ATOM 564 C CA . ALA A 1 74 ? -7.716 8.220 18.320 1.00 80.50 74 ALA A CA 1
ATOM 565 C C . ALA A 1 74 ? -7.580 7.163 19.429 1.00 80.50 74 ALA A C 1
ATOM 567 O O . ALA A 1 74 ? -8.562 6.826 20.093 1.00 80.50 74 ALA A O 1
ATOM 568 N 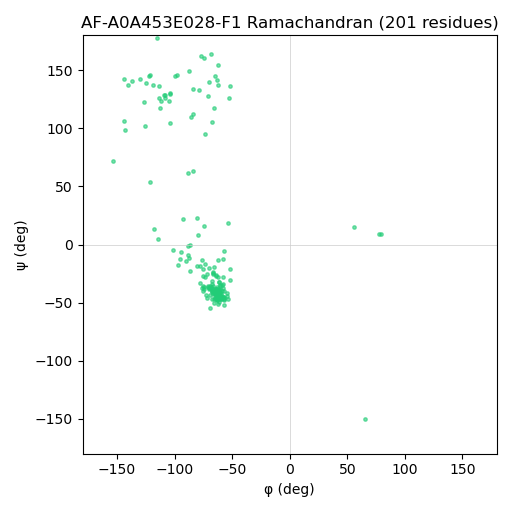N . ARG A 1 75 ? -6.355 6.704 19.718 1.00 82.50 75 ARG A N 1
ATOM 569 C CA . ARG A 1 75 ? -6.082 5.761 20.818 1.00 82.50 75 ARG A CA 1
ATOM 570 C C . ARG A 1 75 ? -6.460 6.319 22.181 1.00 82.50 75 ARG A C 1
ATOM 572 O O . ARG A 1 75 ? -7.009 5.592 23.010 1.00 82.50 75 ARG A O 1
ATOM 579 N N . GLU A 1 76 ? -6.180 7.595 22.426 1.00 86.88 76 GLU A N 1
ATOM 580 C CA . GLU A 1 76 ? -6.567 8.255 23.671 1.00 86.88 76 GLU A CA 1
ATOM 581 C C . GLU A 1 76 ? -8.087 8.346 23.817 1.00 86.88 76 GLU A C 1
ATOM 583 O O . GLU A 1 76 ? -8.603 8.008 24.886 1.00 86.88 76 GLU A O 1
ATOM 588 N N . LYS A 1 77 ? -8.810 8.690 22.742 1.00 84.69 77 LYS A N 1
ATOM 589 C CA . LYS A 1 77 ? -10.282 8.666 22.714 1.00 84.69 77 LYS A CA 1
ATOM 590 C C . LYS A 1 77 ? -10.832 7.267 22.988 1.00 84.69 77 LYS A C 1
ATOM 592 O O . LYS A 1 77 ? -11.721 7.124 23.823 1.00 84.69 77 LYS A O 1
ATOM 597 N N . ILE A 1 78 ? -10.266 6.229 22.369 1.00 84.31 78 ILE A N 1
ATOM 598 C CA . ILE A 1 78 ? -10.662 4.831 22.607 1.00 84.31 78 ILE A CA 1
ATOM 599 C C . ILE A 1 78 ? -10.428 4.440 24.070 1.00 84.31 78 ILE A C 1
ATOM 601 O O . ILE A 1 78 ? -11.277 3.787 24.678 1.00 84.31 78 ILE A O 1
ATOM 605 N N . ARG A 1 79 ? -9.291 4.831 24.661 1.00 86.12 79 ARG A N 1
ATOM 606 C CA . ARG A 1 79 ? -8.990 4.554 26.073 1.00 86.12 79 ARG A CA 1
ATOM 607 C C . ARG A 1 79 ? -9.989 5.249 27.000 1.00 86.12 79 ARG A C 1
ATOM 609 O O . ARG A 1 79 ? -10.544 4.587 27.872 1.00 86.12 79 ARG A O 1
ATOM 616 N N . ALA A 1 80 ? -10.252 6.536 26.777 1.00 88.75 80 ALA A N 1
ATOM 617 C CA . ALA A 1 80 ? -11.213 7.303 27.565 1.00 88.75 80 ALA A CA 1
ATOM 618 C C . ALA A 1 80 ? -12.641 6.744 27.430 1.00 88.75 80 ALA A C 1
ATOM 620 O O . ALA A 1 80 ? -13.355 6.619 28.424 1.00 88.75 80 ALA A O 1
ATOM 621 N N . ALA A 1 81 ? -13.046 6.344 26.220 1.00 87.19 81 ALA A N 1
ATOM 622 C CA . ALA A 1 81 ? -14.340 5.712 25.982 1.00 87.19 81 ALA A CA 1
ATOM 623 C C . ALA A 1 81 ? -14.458 4.363 26.708 1.00 87.19 81 ALA A C 1
ATOM 625 O O . ALA A 1 81 ? -15.472 4.106 27.347 1.00 87.19 81 ALA A O 1
ATOM 626 N N . LYS A 1 82 ? -13.412 3.525 26.698 1.00 85.06 82 LYS A N 1
ATOM 627 C CA . LYS A 1 82 ? -13.400 2.253 27.446 1.00 85.06 82 LYS A CA 1
ATOM 628 C C . LYS A 1 82 ? -13.535 2.451 28.957 1.00 85.06 82 LYS A C 1
ATOM 630 O O . LYS A 1 82 ? -14.204 1.657 29.616 1.00 85.06 82 LYS A O 1
ATOM 635 N N . GLU A 1 83 ? -12.901 3.481 29.508 1.00 89.38 83 GLU A N 1
ATOM 636 C CA . GLU A 1 83 ? -12.993 3.798 30.935 1.00 89.38 83 GLU A CA 1
ATOM 637 C C . GLU A 1 83 ? -14.404 4.268 31.316 1.00 89.38 83 GLU A C 1
ATOM 639 O O . GLU A 1 83 ? -15.006 3.711 32.236 1.00 89.38 83 GLU A O 1
ATOM 644 N N . LYS A 1 84 ? -14.986 5.186 30.532 1.00 88.31 84 LYS A N 1
ATOM 645 C CA . LYS A 1 84 ? -16.380 5.627 30.704 1.00 88.31 84 LYS A CA 1
ATOM 646 C C . LYS A 1 84 ? -17.387 4.489 30.521 1.00 88.31 84 LYS A C 1
ATOM 648 O O . LYS A 1 84 ? -18.350 4.395 31.275 1.00 88.31 84 LYS A O 1
ATOM 653 N N . GLU A 1 85 ? -17.162 3.594 29.559 1.00 85.69 85 GLU A N 1
ATOM 654 C CA . GLU A 1 85 ? -18.009 2.416 29.330 1.00 85.69 85 GLU A CA 1
ATOM 655 C C . GLU A 1 85 ? -18.010 1.502 30.564 1.00 85.69 85 GLU A C 1
ATOM 657 O O . GLU A 1 85 ? -19.062 1.004 30.969 1.00 85.69 85 GLU A O 1
ATOM 662 N N . LYS A 1 86 ? -16.844 1.306 31.192 1.00 89.31 86 LYS A N 1
ATOM 663 C CA . LYS A 1 86 ? -16.717 0.518 32.423 1.00 89.31 86 LYS A CA 1
ATOM 664 C C . LYS A 1 86 ? -17.486 1.162 33.579 1.00 89.31 86 LYS A C 1
ATOM 666 O O . LYS A 1 86 ? -18.239 0.461 34.252 1.00 89.31 86 LYS A O 1
ATOM 671 N N . GLU A 1 87 ? -17.345 2.472 33.768 1.00 89.75 87 GLU A N 1
ATOM 672 C CA . GLU A 1 87 ? -18.059 3.213 34.814 1.00 89.75 87 GLU A CA 1
ATOM 673 C C . GLU A 1 87 ? -19.584 3.156 34.619 1.00 89.75 87 GLU A C 1
ATOM 675 O O . GLU A 1 87 ? -20.325 2.855 35.557 1.00 89.75 87 GLU A O 1
ATOM 680 N N . LEU A 1 88 ? -20.071 3.383 33.394 1.00 87.06 88 LEU A N 1
ATOM 681 C CA . LEU A 1 88 ? -21.501 3.321 33.076 1.00 87.06 88 LEU A CA 1
ATOM 682 C C . LEU A 1 88 ? -22.075 1.913 33.265 1.00 87.06 88 LEU A C 1
ATOM 684 O O . LEU A 1 88 ? -23.185 1.774 33.776 1.00 87.06 88 LEU A O 1
ATOM 688 N N . LYS A 1 89 ? -21.322 0.864 32.911 1.00 86.12 89 LYS A N 1
ATOM 689 C CA . LYS A 1 89 ? -21.724 -0.531 33.154 1.00 86.12 89 LYS A CA 1
ATOM 690 C C . LYS A 1 89 ? -21.786 -0.867 34.643 1.00 86.12 89 LYS A C 1
ATOM 692 O O . LYS A 1 89 ? -22.698 -1.574 35.064 1.00 86.12 89 LYS A O 1
ATOM 697 N N . GLU A 1 90 ? -20.851 -0.358 35.441 1.00 88.75 90 GLU A N 1
ATOM 698 C CA . GLU A 1 90 ? -20.859 -0.539 36.895 1.00 88.75 90 GLU A CA 1
ATOM 699 C C . GLU A 1 90 ? -22.043 0.190 37.546 1.00 88.75 90 GLU A C 1
ATOM 701 O O . GLU A 1 90 ? -22.755 -0.396 38.362 1.00 88.75 90 GLU A O 1
ATOM 706 N N . ARG A 1 91 ? -22.333 1.426 37.118 1.00 85.31 91 ARG A N 1
ATOM 707 C CA . ARG A 1 91 ? -23.534 2.167 37.541 1.00 85.31 91 ARG A CA 1
ATOM 708 C C . ARG A 1 91 ? -24.819 1.447 37.141 1.00 85.31 91 ARG A C 1
ATOM 710 O O . ARG A 1 91 ? -25.697 1.290 37.980 1.00 85.31 91 ARG A O 1
ATOM 717 N N . LEU A 1 92 ? -24.913 0.961 35.902 1.00 85.50 92 LEU A N 1
ATOM 718 C CA . LEU A 1 92 ? -26.064 0.192 35.425 1.00 85.50 92 LEU A CA 1
ATOM 719 C C . LEU A 1 92 ? -26.297 -1.053 36.287 1.00 85.50 92 LEU A C 1
ATOM 721 O O . LEU A 1 92 ? -27.425 -1.297 36.704 1.00 85.50 92 LEU A O 1
ATOM 725 N N . LYS A 1 93 ? -25.234 -1.802 36.607 1.00 84.50 93 LYS A N 1
ATOM 726 C CA . LYS A 1 93 ? -25.317 -2.971 37.490 1.00 84.50 93 LYS A CA 1
ATOM 727 C C . LYS A 1 93 ? -25.808 -2.588 38.889 1.00 84.50 93 LYS A C 1
ATOM 729 O O . LYS A 1 93 ? -26.765 -3.177 39.377 1.00 84.50 93 LYS A O 1
ATOM 734 N N . ASN A 1 94 ? -25.210 -1.561 39.492 1.00 84.50 94 ASN A N 1
ATOM 735 C CA . ASN A 1 94 ? -25.601 -1.075 40.817 1.00 84.50 94 ASN A CA 1
ATOM 736 C C . ASN A 1 94 ? -27.061 -0.600 40.862 1.00 84.50 94 ASN A C 1
ATOM 738 O O . ASN A 1 94 ? -27.725 -0.767 41.884 1.00 84.50 94 ASN A O 1
ATOM 742 N N . GLU A 1 95 ? -27.564 -0.002 39.781 1.00 80.19 95 GLU A N 1
ATOM 743 C CA . GLU A 1 95 ? -28.958 0.429 39.696 1.00 80.19 95 GLU A CA 1
ATOM 744 C C . GLU A 1 95 ? -29.925 -0.730 39.454 1.00 80.19 95 GLU A C 1
ATOM 746 O O . GLU A 1 95 ? -30.983 -0.770 40.079 1.00 80.19 95 GLU A O 1
ATOM 751 N N . MET A 1 96 ? -29.551 -1.721 38.642 1.00 76.31 96 MET A N 1
ATOM 752 C CA . MET A 1 96 ? -30.331 -2.952 38.484 1.00 76.31 96 MET A CA 1
ATOM 753 C C . MET A 1 96 ? -30.429 -3.746 39.796 1.00 76.31 96 MET A C 1
ATOM 755 O O . MET A 1 96 ? -31.521 -4.189 40.146 1.00 76.31 96 MET A O 1
ATOM 759 N N . ASP A 1 97 ? -29.335 -3.853 40.557 1.00 77.19 97 ASP A N 1
ATOM 760 C CA . ASP A 1 97 ? -29.293 -4.563 41.845 1.00 77.19 97 ASP A CA 1
ATOM 761 C C . ASP A 1 97 ? -30.133 -3.854 42.931 1.00 77.19 97 ASP A C 1
ATOM 763 O O . ASP A 1 97 ? -30.738 -4.501 43.787 1.00 77.19 97 ASP A O 1
ATOM 767 N N . LYS A 1 98 ? -30.236 -2.517 42.881 1.00 71.19 98 LYS A N 1
ATOM 768 C CA . LYS A 1 98 ? -31.096 -1.714 43.777 1.00 71.19 98 LYS A CA 1
ATOM 769 C C . LYS A 1 98 ? -32.568 -1.682 43.345 1.00 71.19 98 LYS A C 1
ATOM 771 O O . LYS A 1 98 ? -33.437 -1.352 44.152 1.00 71.19 98 LYS A O 1
ATOM 776 N N . SER A 1 99 ? -32.869 -2.010 42.088 1.00 59.34 99 SER A N 1
ATOM 777 C CA . SER A 1 99 ? -34.177 -1.806 41.446 1.00 59.34 99 SER A CA 1
ATOM 778 C C . SER A 1 99 ? -35.242 -2.869 41.778 1.00 59.34 99 SER A C 1
ATOM 780 O O . SER A 1 99 ? -36.243 -2.967 41.066 1.00 59.34 99 SER A O 1
ATOM 782 N N . MET A 1 100 ? -35.144 -3.600 42.897 1.00 55.91 100 MET A N 1
ATOM 783 C CA . MET A 1 100 ? -36.309 -4.343 43.423 1.00 55.91 100 MET A CA 1
ATOM 784 C C . MET A 1 100 ? -37.517 -3.424 43.728 1.00 55.91 100 MET A C 1
ATOM 786 O O . MET A 1 100 ? -38.629 -3.916 43.899 1.00 55.91 100 MET A O 1
ATOM 790 N N . PHE A 1 101 ? -37.334 -2.096 43.740 1.00 52.50 101 PHE A N 1
ATOM 791 C CA . PHE A 1 101 ? -38.399 -1.104 43.889 1.00 52.50 101 PHE A CA 1
ATOM 792 C C . PHE A 1 101 ? -38.596 -0.260 42.614 1.00 52.50 101 PHE A C 1
ATOM 794 O O . PHE A 1 101 ? -37.679 0.378 42.102 1.00 52.50 101 PHE A O 1
ATOM 801 N N . LEU A 1 102 ? -39.844 -0.249 42.143 1.00 54.81 102 LEU A N 1
ATOM 802 C CA . LEU A 1 102 ? -40.418 0.185 40.857 1.00 54.81 102 LEU A CA 1
ATOM 803 C C . LEU A 1 102 ? -40.131 1.615 40.318 1.00 54.81 102 LEU A C 1
ATOM 805 O O . LEU A 1 102 ? -40.863 2.075 39.445 1.00 54.81 102 LEU A O 1
ATOM 809 N N . ARG A 1 103 ? -39.108 2.350 40.774 1.00 53.91 103 ARG A N 1
ATOM 810 C CA . ARG A 1 103 ? -38.960 3.794 40.470 1.00 53.91 103 ARG A CA 1
ATOM 811 C C . ARG A 1 103 ? -37.761 4.212 39.605 1.00 53.91 103 ARG A C 1
ATOM 813 O O . ARG A 1 103 ? -37.598 5.406 39.392 1.00 53.91 103 ARG A O 1
ATOM 820 N N . LYS A 1 104 ? -36.952 3.280 39.083 1.00 62.12 104 LYS A N 1
ATOM 821 C CA . LYS A 1 104 ? -35.693 3.600 38.362 1.00 62.12 104 LYS A CA 1
ATOM 822 C C . LYS A 1 104 ? -35.619 3.184 36.885 1.00 62.12 104 LYS A C 1
ATOM 824 O O . LYS A 1 104 ? -34.554 3.216 36.273 1.00 62.12 104 LYS A O 1
ATOM 829 N N . GLY A 1 105 ? -36.749 2.828 36.271 1.00 68.75 105 GLY A N 1
ATOM 830 C CA . GLY A 1 105 ? -36.782 2.366 34.874 1.00 68.75 105 GLY A CA 1
ATOM 831 C C . GLY A 1 105 ? -36.291 3.397 33.842 1.00 68.75 105 GLY A C 1
ATOM 832 O O . GLY A 1 105 ? -35.699 3.016 32.833 1.00 68.75 105 GLY A O 1
ATOM 833 N N . GLU A 1 106 ? -36.501 4.692 34.087 1.00 77.31 106 GLU A N 1
ATOM 834 C CA . GLU A 1 106 ? -36.038 5.770 33.196 1.00 77.31 106 GLU A CA 1
ATOM 835 C C . GLU A 1 106 ? -34.523 6.000 33.292 1.00 77.31 106 GLU A C 1
ATOM 837 O O . GLU A 1 106 ? -33.865 6.165 32.265 1.00 77.31 106 GLU A O 1
ATOM 842 N N . GLU A 1 107 ? -33.947 5.912 34.497 1.00 77.31 107 GLU A N 1
ATOM 843 C CA . GLU A 1 107 ? -32.494 5.998 34.719 1.00 77.31 107 GLU A CA 1
ATOM 844 C C . GLU A 1 107 ? -31.759 4.846 34.019 1.00 77.31 107 GLU A C 1
ATOM 846 O O . GLU A 1 107 ? -30.772 5.070 33.320 1.00 77.31 107 GLU A O 1
ATOM 851 N N . ILE A 1 108 ? -32.289 3.622 34.117 1.00 79.50 108 ILE A N 1
ATOM 852 C CA . ILE A 1 108 ? -31.742 2.440 33.435 1.00 79.50 108 ILE A CA 1
ATOM 853 C C . ILE A 1 108 ? -31.771 2.618 31.908 1.00 79.50 108 ILE A C 1
ATOM 855 O O . ILE A 1 108 ? -30.772 2.355 31.237 1.00 79.50 108 ILE A O 1
ATOM 859 N N . LYS A 1 109 ? -32.887 3.101 31.340 1.00 83.69 109 LYS A N 1
ATOM 860 C CA . LYS A 1 109 ? -32.992 3.371 29.893 1.00 83.69 109 LYS A CA 1
ATOM 861 C C . LYS A 1 109 ? -32.013 4.454 29.435 1.00 83.69 109 LYS A C 1
ATOM 863 O O . LYS A 1 109 ? -31.388 4.294 28.388 1.00 83.69 109 LYS A O 1
ATOM 868 N N . SER A 1 110 ? -31.854 5.518 30.222 1.00 86.69 110 SER A N 1
ATOM 869 C CA . SER A 1 110 ? -30.888 6.587 29.948 1.00 86.69 110 SER A CA 1
ATOM 870 C C . SER A 1 110 ? -29.448 6.059 29.931 1.00 86.69 110 SER A C 1
ATOM 872 O O . SER A 1 110 ? -28.708 6.323 28.984 1.00 86.69 110 SER A O 1
ATOM 874 N N . LEU A 1 111 ? -29.068 5.229 30.911 1.00 83.88 111 LEU A N 1
ATOM 875 C CA . LEU A 1 111 ? -27.741 4.604 30.968 1.00 83.88 111 LEU A CA 1
ATOM 876 C C . LEU A 1 111 ? -27.471 3.687 29.765 1.00 83.88 111 LEU A C 1
ATOM 878 O O . LEU A 1 111 ? -26.381 3.726 29.198 1.00 83.88 111 LEU A O 1
ATOM 882 N N . ILE A 1 112 ? -28.460 2.897 29.334 1.00 84.50 112 ILE A N 1
ATOM 883 C CA . ILE A 1 112 ? -28.341 2.047 28.136 1.00 84.50 112 ILE A CA 1
ATOM 884 C C . ILE A 1 112 ? -28.132 2.901 26.877 1.00 84.50 112 ILE A C 1
ATOM 886 O O . ILE A 1 112 ? -27.295 2.558 26.041 1.00 84.50 112 ILE A O 1
ATOM 890 N N . SER A 1 113 ? -28.850 4.022 26.750 1.00 87.19 113 SER A N 1
ATOM 891 C CA . SER A 1 113 ? -28.685 4.948 25.623 1.00 87.19 113 SER A CA 1
ATOM 892 C C . SER A 1 113 ? -27.280 5.554 25.582 1.00 87.19 113 SER A C 1
ATOM 894 O O . SER A 1 113 ? -26.654 5.555 24.527 1.00 87.19 113 SER A O 1
ATOM 896 N N . GLN A 1 114 ? -26.753 5.988 26.731 1.00 84.81 114 GLN A N 1
ATOM 897 C CA . GLN A 1 114 ? -25.399 6.548 26.835 1.00 84.81 114 GLN A CA 1
ATOM 898 C C . GLN A 1 114 ? -24.314 5.521 26.488 1.00 84.81 114 GLN A C 1
ATOM 900 O O . GLN A 1 114 ? -23.338 5.852 25.821 1.00 84.81 114 GLN A O 1
ATOM 905 N N . ILE A 1 115 ? -24.481 4.258 26.899 1.00 84.06 115 ILE A N 1
ATOM 906 C CA . ILE A 1 115 ? -23.557 3.175 26.524 1.00 84.06 115 ILE A CA 1
ATOM 907 C C . ILE A 1 115 ? -23.581 2.941 25.009 1.00 84.06 115 ILE A C 1
ATOM 909 O O . ILE A 1 115 ? -22.533 2.679 24.419 1.00 84.06 115 ILE A O 1
ATOM 913 N N . LYS A 1 116 ? -24.757 3.026 24.375 1.00 86.44 116 LYS A N 1
ATOM 914 C CA . LYS A 1 116 ? -24.899 2.835 22.929 1.00 86.44 116 LYS A CA 1
ATOM 915 C C . LYS A 1 116 ? -24.191 3.940 22.139 1.00 86.44 116 LYS A C 1
ATOM 917 O O . LYS A 1 116 ? -23.380 3.616 21.279 1.00 86.44 116 LYS A O 1
ATOM 922 N N . GLU A 1 117 ? -24.447 5.202 22.475 1.00 85.94 117 GLU A N 1
ATOM 923 C CA . GLU A 1 117 ? -23.811 6.372 21.847 1.00 85.94 117 GLU A CA 1
ATOM 924 C C . GLU A 1 117 ? -22.282 6.330 22.005 1.00 85.94 117 GLU A C 1
ATOM 926 O O . GLU A 1 117 ? -21.542 6.425 21.030 1.00 85.94 117 GLU A O 1
ATOM 931 N N . LEU A 1 118 ? -21.797 6.031 23.214 1.00 82.75 118 LEU A N 1
ATOM 932 C CA . LEU A 1 118 ? -20.365 5.889 23.484 1.00 82.75 118 LEU A CA 1
ATOM 933 C C . LEU A 1 118 ? -19.713 4.759 22.668 1.00 82.75 118 LEU A C 1
ATOM 935 O O . LEU A 1 118 ? -18.531 4.830 22.325 1.00 82.75 118 LEU A O 1
ATOM 939 N N . ASN A 1 119 ? -20.460 3.691 22.379 1.00 80.75 119 ASN A N 1
ATOM 940 C CA . ASN A 1 119 ? -19.965 2.590 21.564 1.00 80.75 119 ASN A CA 1
ATOM 941 C C . ASN A 1 119 ? -19.899 2.972 20.076 1.00 80.75 119 ASN A C 1
ATOM 943 O O . ASN A 1 119 ? -18.947 2.577 19.413 1.00 80.75 119 ASN A O 1
ATOM 947 N N . GLU A 1 120 ? -20.852 3.762 19.575 1.00 82.00 120 GLU A N 1
ATOM 948 C CA . GLU A 1 120 ? -20.823 4.326 18.217 1.00 82.00 120 GLU A CA 1
ATOM 949 C C . GLU A 1 120 ? -19.622 5.277 18.039 1.00 82.00 120 GLU A C 1
ATOM 951 O O . GLU A 1 120 ? -18.852 5.123 17.089 1.00 82.00 120 GLU A O 1
ATOM 956 N N . ASP A 1 121 ? -19.368 6.160 19.011 1.00 77.81 121 ASP A N 1
ATOM 957 C CA . ASP A 1 121 ? -18.192 7.046 19.027 1.00 77.81 121 ASP A CA 1
ATOM 958 C C . ASP A 1 121 ? -16.863 6.275 19.076 1.00 77.81 121 ASP A C 1
ATOM 960 O O . ASP A 1 121 ? -15.870 6.652 18.443 1.00 77.81 121 ASP A O 1
ATOM 964 N N . LYS A 1 122 ? -16.827 5.172 19.834 1.00 77.94 122 LYS A N 1
ATOM 965 C CA . LYS A 1 122 ? -15.658 4.290 19.920 1.00 77.94 122 LYS A CA 1
ATOM 966 C C . LYS A 1 122 ? -15.385 3.597 18.585 1.00 77.94 122 LYS A C 1
ATOM 968 O O . LYS A 1 122 ? -14.220 3.510 18.206 1.00 77.94 122 LYS A O 1
ATOM 973 N N . GLU A 1 123 ? -16.412 3.117 17.883 1.00 76.44 123 GLU A N 1
ATOM 974 C CA . GLU A 1 123 ? -16.249 2.512 16.552 1.00 76.44 123 GLU A CA 1
ATOM 975 C C . GLU A 1 123 ? -15.728 3.534 15.533 1.00 76.44 123 GLU A C 1
ATOM 977 O O . GLU A 1 123 ? -14.765 3.246 14.823 1.00 76.44 123 GLU A O 1
ATOM 982 N N . ALA A 1 124 ? -16.254 4.763 15.538 1.00 75.06 124 ALA A N 1
ATOM 983 C CA . ALA A 1 124 ? -15.744 5.838 14.684 1.00 75.06 124 ALA A CA 1
ATOM 984 C C . ALA A 1 124 ? -14.257 6.145 14.958 1.00 75.06 124 ALA A C 1
ATOM 986 O O . ALA A 1 124 ? -13.458 6.271 14.030 1.00 75.06 124 ALA A O 1
ATOM 987 N N . ALA A 1 125 ? -13.852 6.194 16.231 1.00 72.62 125 ALA A N 1
ATOM 988 C CA . ALA A 1 125 ? -12.453 6.402 16.608 1.00 72.62 125 ALA A CA 1
ATOM 989 C C . ALA A 1 125 ? -11.538 5.220 16.226 1.00 72.62 125 ALA A C 1
ATOM 991 O O . ALA A 1 125 ? -10.371 5.424 15.889 1.00 72.62 125 ALA A O 1
ATOM 992 N N . VAL A 1 126 ? -12.048 3.985 16.272 1.00 73.44 126 VAL A N 1
ATOM 993 C CA . VAL A 1 126 ? -11.328 2.779 15.829 1.00 73.44 126 VAL A CA 1
ATOM 994 C C . VAL A 1 126 ? -11.118 2.791 14.316 1.00 73.44 126 VAL A C 1
ATOM 996 O O . VAL A 1 126 ? -10.046 2.408 13.844 1.00 73.44 126 VAL A O 1
ATOM 999 N N . ASP A 1 127 ? -12.107 3.232 13.546 1.00 70.56 127 ASP A N 1
ATOM 1000 C CA . ASP A 1 127 ? -11.976 3.340 12.095 1.00 70.56 127 ASP A CA 1
ATOM 1001 C C . ASP A 1 127 ? -11.000 4.452 11.684 1.00 70.56 127 ASP A C 1
ATOM 1003 O O . ASP A 1 127 ? -10.162 4.225 10.805 1.00 70.56 127 ASP A O 1
ATOM 1007 N N . ASP A 1 128 ? -10.988 5.582 12.396 1.00 65.44 128 ASP A N 1
ATOM 1008 C CA . ASP A 1 128 ? -9.958 6.619 12.247 1.00 65.44 128 ASP A CA 1
ATOM 1009 C C . ASP A 1 128 ? -8.543 6.097 12.580 1.00 65.44 128 ASP A C 1
ATOM 1011 O O . ASP A 1 128 ? -7.581 6.408 11.869 1.00 65.44 128 ASP A O 1
ATOM 1015 N N . GLU A 1 129 ? -8.389 5.260 13.619 1.00 68.50 129 GLU A N 1
ATOM 1016 C CA . GLU A 1 129 ? -7.101 4.632 13.965 1.00 68.50 129 GLU A CA 1
ATOM 1017 C C . GLU A 1 129 ? -6.595 3.714 12.836 1.00 68.50 129 GLU A C 1
ATOM 1019 O O . GLU A 1 129 ? -5.402 3.720 12.511 1.00 68.50 129 GLU A O 1
ATOM 1024 N N . LYS A 1 130 ? -7.496 2.943 12.211 1.00 63.94 130 LYS A N 1
ATOM 1025 C CA . LYS A 1 130 ? -7.167 2.053 11.082 1.00 63.94 130 LYS A CA 1
ATOM 1026 C C . LYS A 1 130 ? -6.794 2.833 9.824 1.00 63.94 130 LYS A C 1
ATOM 1028 O O . LYS A 1 130 ? -5.898 2.406 9.098 1.00 63.94 130 LYS A O 1
ATOM 1033 N N . LEU A 1 131 ? -7.445 3.970 9.568 1.00 57.00 131 LEU A N 1
ATOM 1034 C CA . LEU A 1 131 ? -7.154 4.824 8.414 1.00 57.00 131 LEU A CA 1
ATOM 1035 C C . LEU A 1 131 ? -5.733 5.417 8.476 1.00 57.00 131 LEU A C 1
ATOM 1037 O O . LEU A 1 131 ? -5.120 5.671 7.442 1.00 57.00 131 LEU A O 1
ATOM 1041 N N . GLY A 1 132 ? -5.173 5.588 9.679 1.00 51.28 132 GLY A N 1
ATOM 1042 C CA . GLY A 1 132 ? -3.771 5.974 9.873 1.00 51.28 132 GLY A CA 1
ATOM 1043 C C . GLY A 1 132 ? -2.751 4.886 9.500 1.00 51.28 132 GLY A C 1
ATOM 1044 O O . GLY A 1 132 ? -1.597 5.204 9.233 1.00 51.28 132 GLY A O 1
ATOM 1045 N N . ASP A 1 133 ? -3.151 3.610 9.438 1.00 49.53 133 ASP A N 1
ATOM 1046 C CA . ASP A 1 133 ? -2.281 2.470 9.079 1.00 49.53 133 ASP A CA 1
ATOM 1047 C C . ASP A 1 133 ? -2.204 2.232 7.552 1.00 49.53 133 ASP A C 1
ATOM 1049 O O . ASP A 1 133 ? -1.490 1.344 7.081 1.00 49.53 133 ASP A O 1
ATOM 1053 N N . LEU A 1 134 ? -2.918 3.043 6.761 1.00 48.97 134 LEU A N 1
ATOM 1054 C CA . LEU A 1 134 ? -3.109 2.916 5.307 1.00 48.97 134 LEU A CA 1
ATOM 1055 C C . LEU A 1 134 ? -1.873 3.318 4.476 1.00 48.97 134 LEU A C 1
ATOM 1057 O O . LEU A 1 134 ? -1.971 3.546 3.275 1.00 48.97 134 LEU A O 1
ATOM 1061 N N . LEU A 1 135 ? -0.696 3.407 5.099 1.00 52.84 135 LEU A N 1
ATOM 1062 C CA . LEU A 1 135 ? 0.535 3.866 4.451 1.00 52.84 135 LEU A CA 1
ATOM 1063 C C . LEU A 1 135 ? 1.403 2.730 3.897 1.00 52.84 135 LEU A C 1
ATOM 1065 O O . LEU A 1 135 ? 2.383 2.993 3.202 1.00 52.84 135 LEU A O 1
ATOM 1069 N N . ARG A 1 136 ? 1.063 1.457 4.147 1.00 53.22 136 ARG A N 1
ATOM 1070 C CA . ARG A 1 136 ? 1.831 0.340 3.579 1.00 53.22 136 ARG A CA 1
ATOM 1071 C C . ARG A 1 136 ? 0.950 -0.843 3.209 1.00 53.22 136 ARG A C 1
ATOM 1073 O O . ARG A 1 136 ? 0.514 -1.602 4.074 1.00 53.22 136 ARG A O 1
ATOM 1080 N N . THR A 1 137 ? 0.741 -1.035 1.907 1.00 64.06 137 THR A N 1
ATOM 1081 C CA . THR A 1 137 ? 0.170 -2.272 1.363 1.00 64.06 137 THR A CA 1
ATOM 1082 C C . THR A 1 137 ? 0.987 -3.451 1.888 1.00 64.06 137 THR A C 1
ATOM 1084 O O . THR A 1 137 ? 2.215 -3.456 1.789 1.00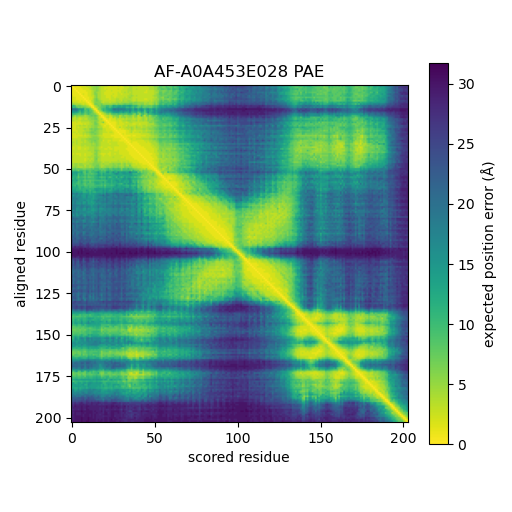 64.06 137 THR A O 1
ATOM 1087 N N . LYS A 1 138 ? 0.322 -4.430 2.503 1.00 71.69 138 LYS A N 1
ATOM 1088 C CA . LYS A 1 138 ? 0.951 -5.671 2.974 1.00 71.69 138 LYS A CA 1
ATOM 1089 C C . LYS A 1 138 ? 0.713 -6.769 1.933 1.00 71.69 138 LYS A C 1
ATOM 1091 O O . LYS A 1 138 ? -0.349 -6.774 1.308 1.00 71.69 138 LYS A O 1
ATOM 1096 N N . PRO A 1 139 ? 1.661 -7.702 1.739 1.00 80.75 139 PRO A N 1
ATOM 1097 C CA . PRO A 1 139 ? 1.421 -8.844 0.870 1.00 80.75 139 PRO A CA 1
ATOM 1098 C C . PRO A 1 139 ? 0.277 -9.694 1.435 1.00 80.75 139 PRO A C 1
ATOM 1100 O O . PRO A 1 139 ? 0.179 -9.895 2.646 1.00 80.75 139 PRO A O 1
ATOM 1103 N N . VAL A 1 140 ? -0.574 -10.215 0.551 1.00 82.94 140 VAL A N 1
ATOM 1104 C CA . VAL A 1 140 ? -1.681 -11.123 0.897 1.00 82.94 140 VAL A CA 1
ATOM 1105 C C . VAL A 1 140 ? -1.145 -12.452 1.414 1.00 82.94 140 VAL A C 1
ATOM 1107 O O . VAL A 1 140 ? -1.685 -13.031 2.353 1.00 82.94 140 VAL A O 1
ATOM 1110 N N . ARG A 1 141 ? -0.058 -12.928 0.807 1.00 79.44 141 ARG A N 1
ATOM 1111 C CA . ARG A 1 141 ? 0.688 -14.100 1.257 1.00 79.44 141 ARG A CA 1
ATOM 1112 C C . ARG A 1 141 ? 2.170 -13.869 1.014 1.00 79.44 141 ARG A C 1
ATOM 1114 O O . ARG A 1 141 ? 2.549 -13.303 -0.008 1.00 79.44 141 ARG A O 1
ATOM 1121 N N . LYS A 1 142 ? 3.003 -14.339 1.939 1.00 81.88 142 LYS A N 1
ATOM 1122 C CA . LYS A 1 142 ? 4.454 -14.372 1.786 1.00 81.88 142 LYS A CA 1
ATOM 1123 C C . LYS A 1 142 ? 4.948 -15.787 2.052 1.00 81.88 142 LYS A C 1
ATOM 1125 O O . LYS A 1 142 ? 4.721 -16.318 3.134 1.00 81.88 142 LYS A O 1
ATOM 1130 N N . ASP A 1 143 ? 5.634 -16.340 1.067 1.00 81.50 143 ASP A N 1
ATOM 1131 C CA . ASP A 1 143 ? 6.295 -17.637 1.104 1.00 81.50 143 ASP A CA 1
ATOM 1132 C C . ASP A 1 143 ? 7.820 -17.441 0.970 1.00 81.50 143 ASP A C 1
ATOM 1134 O O . ASP A 1 143 ? 8.328 -16.319 0.851 1.00 81.50 143 ASP A O 1
ATOM 1138 N N . LYS A 1 144 ? 8.596 -18.529 1.030 1.00 83.00 144 LYS A N 1
ATOM 1139 C CA . LYS A 1 144 ? 10.064 -18.459 0.951 1.00 83.00 144 LYS A CA 1
ATOM 1140 C C . LYS A 1 144 ? 10.504 -18.002 -0.449 1.00 83.00 144 LYS A C 1
ATOM 1142 O O . LYS A 1 144 ? 10.454 -18.782 -1.392 1.00 83.00 144 LYS A O 1
ATOM 1147 N N . GLY A 1 145 ? 10.942 -16.746 -0.558 1.00 80.88 145 GLY A N 1
ATOM 1148 C CA . GLY A 1 145 ? 11.398 -16.124 -1.811 1.00 80.88 145 GLY A CA 1
ATOM 1149 C C . GLY A 1 145 ? 10.277 -15.651 -2.744 1.00 80.88 145 GLY A C 1
ATOM 1150 O O . GLY A 1 145 ? 10.545 -15.293 -3.887 1.00 80.88 145 GLY A O 1
ATOM 1151 N N . VAL A 1 146 ? 9.019 -15.664 -2.282 1.00 86.56 146 VAL A N 1
ATOM 1152 C CA . VAL A 1 146 ? 7.855 -15.261 -3.084 1.00 86.56 146 VAL A CA 1
ATOM 1153 C C . VAL A 1 146 ? 6.871 -14.469 -2.227 1.00 86.56 146 VAL A C 1
ATOM 1155 O O . VAL A 1 146 ? 6.576 -14.846 -1.095 1.00 86.56 146 VAL A O 1
ATOM 1158 N N . ALA A 1 147 ? 6.314 -13.389 -2.762 1.00 86.69 147 ALA A N 1
ATOM 1159 C CA . ALA A 1 147 ? 5.204 -12.664 -2.157 1.00 86.69 147 ALA A CA 1
ATOM 1160 C C . ALA A 1 147 ? 4.085 -12.428 -3.174 1.00 86.69 147 ALA A C 1
ATOM 1162 O O . ALA A 1 147 ? 4.329 -12.161 -4.348 1.00 86.69 147 ALA A O 1
ATOM 1163 N N . TYR A 1 148 ? 2.845 -12.517 -2.705 1.00 85.75 148 TYR A N 1
ATOM 1164 C CA . TYR A 1 148 ? 1.648 -12.220 -3.479 1.00 85.75 148 TYR A CA 1
ATOM 1165 C C . TYR A 1 148 ? 1.049 -10.915 -2.982 1.00 85.75 148 TYR A C 1
ATOM 1167 O O . TYR A 1 148 ? 0.797 -10.748 -1.787 1.00 85.75 148 TYR A O 1
ATOM 1175 N N . TRP A 1 149 ? 0.793 -10.005 -3.907 1.00 87.56 149 TRP A N 1
ATOM 1176 C CA . TRP A 1 149 ? 0.313 -8.660 -3.643 1.00 87.56 149 TRP A CA 1
ATOM 1177 C C . TRP A 1 149 ? -1.040 -8.471 -4.301 1.00 87.56 149 TRP A C 1
ATOM 1179 O O . TRP A 1 149 ? -1.239 -8.895 -5.435 1.00 87.56 149 TRP A O 1
ATOM 1189 N N . LYS A 1 150 ? -1.966 -7.837 -3.588 1.00 84.75 150 LYS A N 1
ATOM 1190 C CA . LYS A 1 150 ? -3.274 -7.462 -4.117 1.00 84.75 150 LYS A CA 1
ATOM 1191 C C . LYS A 1 150 ? -3.317 -5.946 -4.184 1.00 84.75 150 LYS A C 1
ATOM 1193 O O . LYS A 1 150 ? -3.189 -5.287 -3.156 1.00 84.75 150 LYS A O 1
ATOM 1198 N N . PHE A 1 151 ? -3.450 -5.424 -5.394 1.00 78.69 151 PHE A N 1
ATOM 1199 C CA . PHE A 1 151 ? -3.490 -3.995 -5.661 1.00 78.69 151 PHE A CA 1
ATOM 1200 C C . PHE A 1 151 ? -4.883 -3.611 -6.139 1.00 78.69 151 PHE A C 1
ATOM 1202 O O . PHE A 1 151 ? -5.373 -4.149 -7.132 1.00 78.69 151 PHE A O 1
ATOM 1209 N N . ASP A 1 152 ? -5.510 -2.669 -5.444 1.00 73.19 152 ASP A N 1
ATOM 1210 C CA . ASP A 1 152 ? -6.772 -2.084 -5.876 1.00 73.19 152 ASP A CA 1
ATOM 1211 C C . ASP A 1 152 ? -6.477 -0.932 -6.841 1.00 73.19 152 ASP A C 1
ATOM 1213 O O . ASP A 1 152 ? -5.913 0.097 -6.468 1.00 73.19 152 ASP A O 1
ATOM 1217 N N . GLY A 1 153 ? -6.799 -1.132 -8.118 1.00 61.81 153 GLY A N 1
ATOM 1218 C CA . GLY A 1 153 ? -6.607 -0.124 -9.151 1.00 61.81 153 GLY A CA 1
ATOM 1219 C C . GLY A 1 153 ? -7.680 0.968 -9.121 1.00 61.81 153 GLY A C 1
ATOM 1220 O O . GLY A 1 153 ? -8.787 0.779 -8.616 1.00 61.81 153 GLY A O 1
ATOM 1221 N N . TYR A 1 154 ? -7.382 2.096 -9.772 1.00 52.84 154 TYR A N 1
ATOM 1222 C CA . TYR A 1 154 ? -8.261 3.272 -9.876 1.00 52.84 154 TYR A CA 1
ATOM 1223 C C . TYR A 1 154 ? -9.691 2.958 -10.372 1.00 52.84 154 TYR A C 1
ATOM 1225 O O . TYR A 1 154 ? -10.651 3.594 -9.951 1.00 52.84 154 TYR A O 1
ATOM 1233 N N . TYR A 1 155 ? -9.863 1.930 -11.212 1.00 58.91 155 TYR A N 1
ATOM 1234 C CA . TYR A 1 155 ? -11.162 1.518 -11.765 1.00 58.91 155 TYR A CA 1
ATOM 1235 C C . TYR A 1 155 ? -11.891 0.438 -10.948 1.00 58.91 155 TYR A C 1
ATOM 1237 O O . TYR A 1 155 ? -12.703 -0.297 -11.503 1.00 58.91 155 TYR A O 1
ATOM 1245 N N . LYS A 1 156 ? -11.583 0.283 -9.651 1.00 61.41 156 LYS A N 1
ATOM 1246 C CA . LYS A 1 156 ? -12.090 -0.823 -8.806 1.00 61.41 156 LYS A CA 1
ATOM 1247 C C . LYS A 1 156 ? -11.772 -2.220 -9.366 1.00 61.41 156 LYS A C 1
ATOM 1249 O O . LYS A 1 156 ? -12.360 -3.210 -8.937 1.00 61.41 156 LYS A O 1
ATOM 1254 N N . LYS A 1 157 ? -10.843 -2.308 -10.325 1.00 70.81 157 LYS A N 1
ATOM 1255 C CA . LYS A 1 157 ? -10.264 -3.570 -10.774 1.00 70.81 157 LYS A CA 1
ATOM 1256 C C . LYS A 1 157 ? -9.132 -3.888 -9.817 1.00 70.81 157 LYS A C 1
ATOM 1258 O O . LYS A 1 157 ? -8.139 -3.163 -9.764 1.00 70.81 157 LYS A O 1
ATOM 1263 N N . THR A 1 158 ? -9.322 -4.937 -9.040 1.00 70.44 158 THR A N 1
ATOM 1264 C CA . THR A 1 158 ? -8.261 -5.481 -8.214 1.00 70.44 158 THR A CA 1
ATOM 1265 C C . THR A 1 158 ? -7.416 -6.422 -9.060 1.00 70.44 158 THR A C 1
ATOM 1267 O O . THR A 1 158 ? -7.973 -7.263 -9.760 1.00 70.44 158 THR A O 1
ATOM 1270 N N . SER A 1 159 ? -6.096 -6.293 -8.976 1.00 79.38 159 SER A N 1
ATOM 1271 C CA . SER A 1 159 ? -5.158 -7.201 -9.636 1.00 79.38 159 SER A CA 1
ATOM 1272 C C . SER A 1 159 ? -4.226 -7.847 -8.625 1.00 79.38 159 SER A C 1
ATOM 1274 O O . SER A 1 159 ? -3.842 -7.233 -7.622 1.00 79.38 159 SER A O 1
ATOM 1276 N N . ILE A 1 160 ? -3.875 -9.102 -8.888 1.00 84.38 160 ILE A N 1
ATOM 1277 C CA . ILE A 1 160 ? -2.947 -9.872 -8.066 1.00 84.38 160 ILE A CA 1
ATOM 1278 C C . ILE A 1 160 ? -1.609 -9.933 -8.800 1.00 84.38 160 ILE A C 1
ATOM 1280 O O . ILE A 1 160 ? -1.539 -10.275 -9.977 1.00 84.38 160 ILE A O 1
ATOM 1284 N N . MET A 1 161 ? -0.528 -9.606 -8.100 1.00 86.75 161 MET A N 1
ATOM 1285 C CA . MET A 1 161 ? 0.830 -9.690 -8.634 1.00 86.75 161 MET A CA 1
ATOM 1286 C C . MET A 1 161 ? 1.682 -10.616 -7.783 1.00 86.75 161 MET A C 1
ATOM 1288 O O . MET A 1 161 ? 1.536 -10.679 -6.560 1.00 86.75 161 MET A O 1
ATOM 1292 N N . ARG A 1 162 ? 2.600 -11.321 -8.439 1.00 87.81 162 ARG A N 1
ATOM 1293 C CA . ARG A 1 162 ? 3.580 -12.182 -7.784 1.00 87.81 162 ARG A CA 1
ATOM 1294 C C . ARG A 1 162 ? 4.955 -11.552 -7.879 1.00 87.81 162 ARG A C 1
ATOM 1296 O O . ARG A 1 162 ? 5.420 -11.233 -8.967 1.00 87.81 162 ARG A O 1
ATOM 1303 N N . GLN A 1 163 ? 5.578 -11.406 -6.727 1.00 87.75 163 GLN A N 1
ATOM 1304 C CA . GLN A 1 163 ? 6.934 -10.933 -6.551 1.00 87.75 163 GLN A CA 1
ATOM 1305 C C . GLN A 1 163 ? 7.818 -12.130 -6.211 1.00 87.75 163 GLN A C 1
ATOM 1307 O O . GLN A 1 163 ? 7.541 -12.840 -5.245 1.00 87.75 163 GLN A O 1
ATOM 1312 N N . GLU A 1 164 ? 8.866 -12.359 -6.985 1.00 87.38 164 GLU A N 1
ATOM 1313 C CA . GLU A 1 164 ? 9.951 -13.278 -6.652 1.00 87.38 164 GLU A CA 1
ATOM 1314 C C . GLU A 1 164 ? 11.168 -12.469 -6.221 1.00 87.38 164 GLU A C 1
ATOM 1316 O O . GLU A 1 164 ? 11.591 -11.565 -6.940 1.00 87.38 164 GLU A O 1
ATOM 1321 N N . PHE A 1 165 ? 11.739 -12.814 -5.070 1.00 82.56 165 PHE A N 1
ATOM 1322 C CA . PHE A 1 165 ? 12.927 -12.156 -4.539 1.00 82.56 165 PHE A CA 1
ATOM 1323 C C . PHE A 1 165 ? 13.904 -13.186 -3.973 1.00 82.56 165 PHE A C 1
ATOM 1325 O O . PHE A 1 165 ? 13.506 -14.167 -3.336 1.00 82.56 165 PHE A O 1
ATOM 1332 N N . ASP A 1 166 ? 15.198 -12.968 -4.196 1.00 77.06 166 ASP A N 1
ATOM 1333 C CA . ASP A 1 166 ? 16.238 -13.758 -3.540 1.00 77.06 166 ASP A CA 1
ATOM 1334 C C . ASP A 1 166 ? 16.395 -13.354 -2.061 1.00 77.06 166 ASP A C 1
ATOM 1336 O O . ASP A 1 166 ? 15.970 -12.285 -1.619 1.00 77.06 166 ASP A O 1
ATOM 1340 N N . THR A 1 167 ? 17.000 -14.228 -1.250 1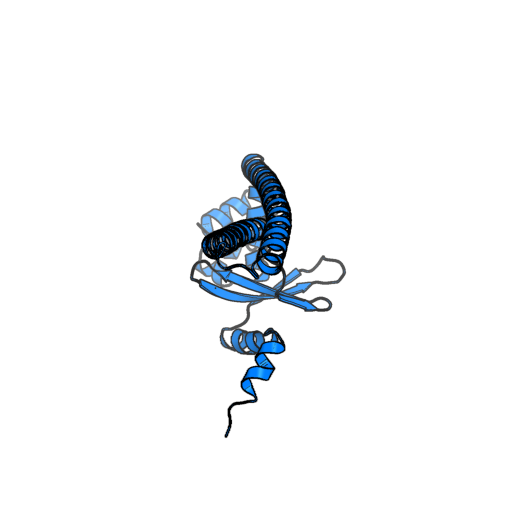.00 60.88 167 THR A N 1
ATOM 1341 C CA . THR A 1 167 ? 17.289 -13.937 0.169 1.00 60.88 167 THR A CA 1
ATOM 1342 C C . THR A 1 167 ? 18.245 -12.758 0.361 1.00 60.88 167 THR A C 1
ATOM 1344 O O . THR A 1 167 ? 18.378 -12.267 1.478 1.00 60.88 167 THR A O 1
ATOM 1347 N N . THR A 1 168 ? 18.908 -12.325 -0.711 1.00 59.19 168 THR A N 1
ATOM 1348 C CA . THR A 1 168 ? 19.925 -11.270 -0.727 1.00 59.19 168 THR A CA 1
ATOM 1349 C C . THR A 1 168 ? 19.333 -9.899 -1.090 1.00 59.19 168 THR A C 1
ATOM 1351 O O . THR A 1 168 ? 19.995 -8.890 -0.882 1.00 59.19 168 THR A O 1
ATOM 1354 N N . GLY A 1 169 ? 18.086 -9.845 -1.580 1.00 53.78 169 GLY A N 1
ATOM 1355 C CA . GLY A 1 169 ? 17.373 -8.623 -1.963 1.00 53.78 169 GLY A CA 1
ATOM 1356 C C . GLY A 1 169 ? 17.780 -8.019 -3.312 1.00 53.78 169 GLY A C 1
ATOM 1357 O O . GLY A 1 169 ? 17.349 -6.911 -3.615 1.00 53.78 169 GLY A O 1
ATOM 1358 N N . ASN A 1 170 ? 18.591 -8.713 -4.118 1.00 52.75 170 ASN A N 1
ATOM 1359 C CA . ASN A 1 170 ? 19.234 -8.129 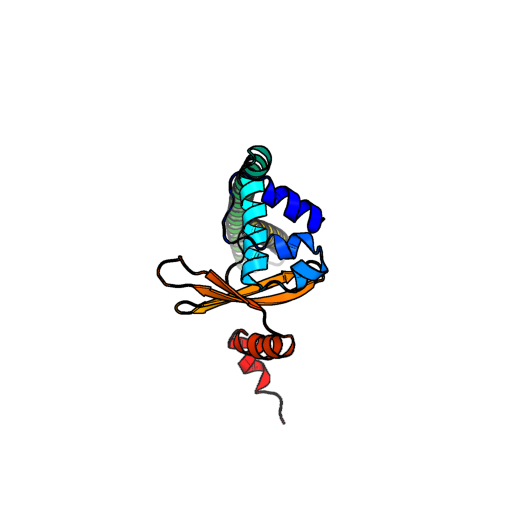-5.302 1.00 52.75 170 ASN A CA 1
ATOM 1360 C C . ASN A 1 170 ? 18.493 -8.400 -6.617 1.00 52.75 170 ASN A C 1
ATOM 1362 O O . ASN A 1 170 ? 18.727 -7.693 -7.592 1.00 52.75 170 ASN A O 1
ATOM 1366 N N . ASN A 1 171 ? 17.591 -9.384 -6.665 1.00 60.03 171 ASN A N 1
ATOM 1367 C CA . ASN A 1 171 ? 16.775 -9.657 -7.847 1.00 60.03 171 ASN A CA 1
ATOM 1368 C C . ASN A 1 171 ? 15.297 -9.659 -7.482 1.00 60.03 171 ASN A C 1
ATOM 1370 O O . ASN A 1 171 ? 14.800 -10.648 -6.949 1.00 60.03 171 ASN A O 1
ATOM 1374 N N . ASP A 1 172 ? 14.606 -8.566 -7.794 1.00 70.56 172 ASP A N 1
ATOM 1375 C CA . ASP A 1 172 ? 13.168 -8.430 -7.585 1.00 70.56 172 ASP A CA 1
ATOM 1376 C C . ASP A 1 172 ? 12.424 -8.566 -8.924 1.00 70.56 172 ASP A C 1
ATOM 1378 O O . ASP A 1 172 ? 12.471 -7.678 -9.781 1.00 70.56 172 ASP A O 1
ATOM 1382 N N . LYS A 1 173 ? 11.782 -9.717 -9.153 1.00 83.62 173 LYS A N 1
ATOM 1383 C CA . LYS A 1 173 ? 11.038 -10.008 -10.388 1.00 83.62 173 LYS A CA 1
ATOM 1384 C C . LYS A 1 173 ? 9.544 -10.019 -10.117 1.00 83.62 173 LYS A C 1
ATOM 1386 O O . LYS A 1 173 ? 9.057 -10.746 -9.258 1.00 83.62 173 LYS A O 1
ATOM 1391 N N . TRP A 1 174 ? 8.808 -9.270 -10.926 1.00 88.06 174 TRP A N 1
ATOM 1392 C CA . TRP A 1 174 ? 7.370 -9.120 -10.809 1.00 88.06 174 TRP A CA 1
ATOM 1393 C C . TRP A 1 174 ? 6.643 -9.736 -11.995 1.00 88.06 174 TRP A C 1
ATOM 1395 O O . TRP A 1 174 ? 6.988 -9.521 -13.160 1.00 88.06 174 TRP A O 1
ATOM 1405 N N . PHE A 1 175 ? 5.576 -10.455 -11.677 1.00 84.12 175 PHE A N 1
ATOM 1406 C CA . PHE A 1 175 ? 4.721 -11.144 -12.626 1.00 84.12 175 PHE A CA 1
ATOM 1407 C C . PHE A 1 175 ? 3.276 -10.690 -12.429 1.00 84.12 175 PHE A C 1
ATOM 1409 O O . PHE A 1 175 ? 2.807 -10.532 -11.297 1.00 84.12 175 PHE A O 1
ATOM 1416 N N . MET A 1 176 ? 2.580 -10.481 -13.545 1.00 83.25 176 MET A N 1
ATOM 1417 C CA . MET A 1 176 ? 1.130 -10.317 -13.569 1.00 83.25 176 MET A CA 1
ATOM 1418 C C . MET A 1 176 ? 0.507 -11.635 -13.991 1.00 83.25 176 MET A C 1
ATOM 1420 O O . MET A 1 176 ? 1.062 -12.333 -14.840 1.00 83.25 176 MET A O 1
ATOM 1424 N N . PHE A 1 177 ? -0.645 -11.929 -13.415 1.00 81.69 177 PHE A N 1
ATOM 1425 C CA . PHE A 1 177 ? -1.466 -13.051 -13.828 1.00 81.69 177 PHE A CA 1
ATOM 1426 C C . PHE A 1 177 ? -2.405 -12.630 -14.958 1.00 81.69 177 PHE A C 1
ATOM 1428 O O . PHE A 1 177 ? -2.807 -11.469 -15.064 1.00 81.69 177 PHE A O 1
ATOM 1435 N N . THR A 1 178 ? -2.731 -13.582 -15.822 1.00 79.25 178 THR A N 1
ATOM 1436 C CA . THR A 1 178 ? -3.857 -13.472 -16.757 1.00 79.25 178 THR A CA 1
ATOM 1437 C C . THR A 1 178 ? -5.187 -13.496 -15.998 1.00 79.25 178 THR A C 1
ATOM 1439 O O . THR A 1 178 ? -5.238 -13.892 -14.832 1.00 79.25 178 THR A O 1
ATOM 1442 N N . GLU A 1 179 ? -6.286 -13.081 -16.635 1.00 75.31 179 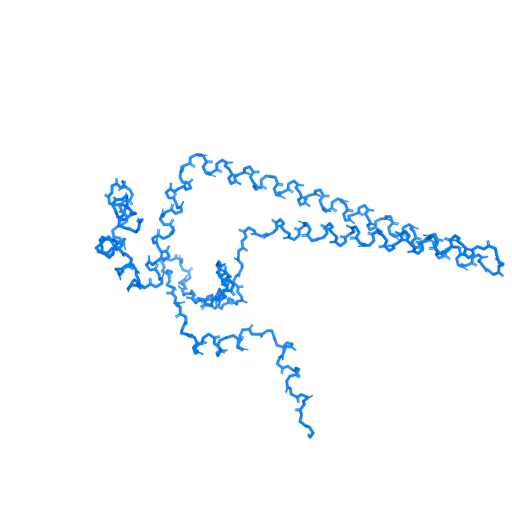GLU A N 1
ATOM 1443 C CA . GLU A 1 179 ? -7.603 -13.055 -15.974 1.00 75.31 179 GLU A CA 1
ATOM 1444 C C . GLU A 1 179 ? -8.061 -14.461 -15.545 1.00 75.31 179 GLU A C 1
ATOM 1446 O O . GLU A 1 179 ? -8.785 -14.621 -14.560 1.00 75.31 179 GLU A O 1
ATOM 1451 N N . GLU A 1 180 ? -7.613 -15.495 -16.257 1.00 74.62 180 GLU A N 1
ATOM 1452 C CA . GLU A 1 180 ? -7.843 -16.900 -15.937 1.00 74.62 180 GLU A CA 1
ATOM 1453 C C . GLU A 1 180 ? -7.025 -17.344 -14.716 1.00 74.62 180 GLU A C 1
ATOM 1455 O O . GLU A 1 180 ? -7.566 -17.964 -13.797 1.00 74.62 180 GLU A O 1
ATOM 1460 N N . GLU A 1 181 ? -5.739 -16.993 -14.670 1.00 76.94 181 GLU A N 1
ATOM 1461 C CA . GLU A 1 181 ? -4.846 -17.313 -13.551 1.00 76.94 181 GLU A CA 1
ATOM 1462 C C . GLU A 1 181 ? -5.240 -16.565 -12.271 1.00 76.94 181 GLU A C 1
ATOM 1464 O O . GLU A 1 181 ? -5.194 -17.145 -11.184 1.00 76.94 181 GLU A O 1
ATOM 1469 N N . GLU A 1 182 ? -5.694 -15.311 -12.377 1.00 75.12 182 GLU A N 1
ATOM 1470 C CA . GLU A 1 182 ? -6.171 -14.530 -11.229 1.00 75.12 182 GLU A CA 1
ATOM 1471 C C . GLU A 1 182 ? -7.364 -15.196 -10.534 1.00 75.12 182 GLU A C 1
ATOM 1473 O O . GLU A 1 182 ? -7.443 -15.159 -9.306 1.00 75.12 182 GLU A O 1
ATOM 1478 N N . LYS A 1 183 ? -8.266 -15.854 -11.278 1.00 74.62 183 LYS A N 1
ATOM 1479 C CA . LYS A 1 183 ? -9.398 -16.590 -10.686 1.00 74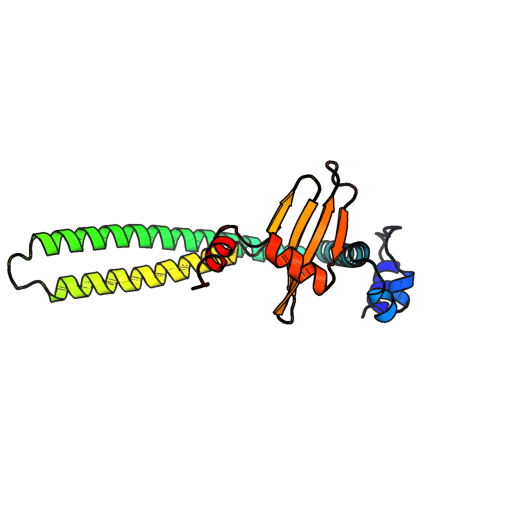.62 183 LYS A CA 1
ATOM 1480 C C . LYS A 1 183 ? -8.923 -17.789 -9.868 1.00 74.62 183 LYS A C 1
ATOM 1482 O O . LYS A 1 183 ? -9.339 -17.955 -8.724 1.00 74.62 183 LYS A O 1
ATOM 1487 N N . VAL A 1 184 ? -8.014 -18.586 -10.430 1.00 73.88 184 VAL A N 1
ATOM 1488 C CA . VAL A 1 184 ? -7.459 -19.780 -9.767 1.00 73.88 184 VAL A CA 1
ATOM 1489 C C . VAL A 1 184 ? -6.667 -19.393 -8.516 1.00 73.88 184 VAL A C 1
ATOM 1491 O O . VAL A 1 184 ? -6.769 -20.031 -7.467 1.00 73.88 184 VAL A O 1
ATOM 1494 N N . ILE A 1 185 ? -5.891 -18.315 -8.604 1.00 72.31 185 ILE A N 1
ATOM 1495 C CA . ILE A 1 185 ? -5.069 -17.827 -7.497 1.00 72.31 185 ILE A CA 1
ATOM 1496 C C . ILE A 1 185 ? -5.923 -17.131 -6.441 1.00 72.31 185 ILE A C 1
ATOM 1498 O O . ILE A 1 185 ? -5.652 -17.290 -5.253 1.00 72.31 185 ILE A O 1
ATOM 1502 N N . GLY A 1 186 ? -6.976 -16.417 -6.840 1.00 68.19 186 GLY A N 1
ATOM 1503 C CA . GLY A 1 186 ? -7.950 -15.830 -5.923 1.00 68.19 186 GLY A CA 1
ATOM 1504 C C . GLY A 1 186 ? -8.555 -16.874 -4.982 1.00 68.19 186 GLY A C 1
ATOM 1505 O O . GLY A 1 186 ? -8.582 -16.656 -3.770 1.00 68.19 186 GLY A O 1
ATOM 1506 N N . ASP A 1 187 ? -8.933 -18.040 -5.512 1.00 68.88 187 ASP A N 1
ATOM 1507 C CA . ASP A 1 187 ? -9.436 -19.163 -4.712 1.00 68.88 187 ASP A CA 1
ATOM 1508 C C . ASP A 1 187 ? -8.356 -19.756 -3.784 1.00 68.88 187 ASP A C 1
ATOM 1510 O O . ASP A 1 187 ? -8.643 -20.123 -2.643 1.00 68.88 187 ASP A O 1
ATOM 1514 N N . HIS A 1 188 ? -7.095 -19.805 -4.228 1.00 65.88 188 HIS A N 1
ATOM 1515 C CA . HIS A 1 188 ? -5.969 -20.311 -3.431 1.00 65.88 188 HIS A CA 1
ATOM 1516 C C . HIS A 1 188 ? -5.492 -19.343 -2.326 1.00 65.88 188 HIS A C 1
ATOM 1518 O O . HIS A 1 188 ? -4.925 -19.767 -1.309 1.00 65.88 188 HIS A O 1
ATOM 1524 N N . LEU A 1 189 ? -5.700 -18.041 -2.528 1.00 64.44 189 LEU A N 1
ATOM 1525 C CA . LEU A 1 189 ? -5.389 -16.974 -1.574 1.00 64.44 189 LEU A CA 1
ATOM 1526 C C . LEU A 1 189 ? -6.548 -16.688 -0.606 1.00 64.44 189 LEU A C 1
ATOM 1528 O O . LEU A 1 189 ? -6.355 -15.950 0.362 1.00 64.44 189 LEU A O 1
ATOM 1532 N N . ALA A 1 190 ? -7.731 -17.270 -0.829 1.00 61.25 190 ALA A N 1
ATOM 1533 C CA . ALA A 1 190 ? -8.875 -17.110 0.057 1.00 61.25 190 ALA A CA 1
ATOM 1534 C C . ALA A 1 190 ? -8.569 -17.673 1.465 1.00 61.25 190 ALA A C 1
ATOM 1536 O O . ALA A 1 190 ? -7.995 -18.761 1.595 1.00 61.25 190 ALA A O 1
ATOM 1537 N N . PRO A 1 191 ? -8.957 -16.972 2.547 1.00 53.22 191 PRO A N 1
ATOM 1538 C CA . PRO A 1 191 ? -8.862 -17.503 3.902 1.00 53.22 191 PRO A CA 1
ATOM 1539 C C . PRO A 1 191 ? -9.532 -18.879 4.000 1.00 53.22 191 PRO A C 1
ATOM 1541 O O . PRO A 1 191 ? -10.648 -19.063 3.511 1.00 53.22 191 PRO A O 1
ATOM 1544 N N . ARG A 1 192 ? -8.891 -19.844 4.680 1.00 46.84 192 ARG A N 1
ATOM 1545 C CA . ARG A 1 192 ? -9.430 -21.210 4.879 1.00 46.84 192 ARG A CA 1
ATOM 1546 C C . ARG A 1 192 ? -10.858 -21.234 5.457 1.00 46.84 192 ARG A C 1
ATOM 1548 O O . ARG A 1 192 ? -11.561 -22.218 5.254 1.00 46.84 192 ARG A O 1
ATOM 1555 N N . SER A 1 193 ? -11.307 -20.163 6.115 1.00 44.41 193 SER A N 1
ATOM 1556 C CA . SER A 1 193 ? -12.676 -20.011 6.625 1.00 44.41 193 SER A CA 1
ATOM 1557 C C . SER A 1 193 ? -13.755 -19.906 5.534 1.00 44.41 193 SER A C 1
ATOM 1559 O O . SER A 1 193 ? -14.898 -20.263 5.796 1.00 44.41 193 SER A O 1
ATOM 1561 N N . LEU A 1 194 ? -13.425 -19.483 4.306 1.00 41.94 194 LEU A N 1
ATOM 1562 C CA . LEU A 1 194 ? -14.392 -19.401 3.197 1.00 41.94 194 LEU A CA 1
ATOM 1563 C C . LEU A 1 194 ? -14.537 -20.715 2.416 1.00 41.94 194 LEU A C 1
ATOM 1565 O O . LEU A 1 194 ? -15.575 -20.952 1.800 1.00 41.94 194 LEU A O 1
ATOM 1569 N N . LEU A 1 195 ? -13.532 -21.593 2.468 1.00 39.44 195 LEU A N 1
ATOM 1570 C CA . LEU A 1 195 ? -13.578 -22.901 1.806 1.00 39.44 195 LEU A CA 1
ATOM 1571 C C . LEU A 1 195 ? -14.505 -23.888 2.534 1.00 39.44 195 LEU A C 1
ATOM 1573 O O . LEU A 1 195 ? -15.114 -24.732 1.883 1.00 39.44 195 LEU A O 1
ATOM 1577 N N . GLN A 1 196 ? -14.692 -23.739 3.852 1.00 37.75 196 GLN A N 1
ATOM 1578 C CA . GLN A 1 196 ? -15.631 -24.567 4.624 1.00 37.75 196 GLN A CA 1
ATOM 1579 C C . GLN A 1 196 ? -17.109 -24.191 4.410 1.00 37.75 196 GLN A C 1
ATOM 1581 O O . GLN A 1 196 ? -17.982 -25.031 4.608 1.00 37.75 196 GLN A O 1
ATOM 1586 N N . CYS A 1 197 ? -17.413 -22.974 3.941 1.00 35.47 197 CYS A N 1
ATOM 1587 C CA . CYS A 1 197 ? -18.800 -22.559 3.695 1.00 35.47 197 CYS A CA 1
ATOM 1588 C C . CYS A 1 197 ? -19.389 -23.118 2.386 1.00 35.47 197 CYS A C 1
ATOM 1590 O O . CYS A 1 197 ? -20.606 -23.167 2.239 1.00 35.47 197 CYS A O 1
ATOM 1592 N N . LYS A 1 198 ? -18.561 -23.569 1.432 1.00 39.25 198 LYS A N 1
ATOM 1593 C CA . LYS A 1 198 ? -19.049 -24.120 0.150 1.00 39.25 198 LYS A CA 1
ATOM 1594 C C . LYS A 1 198 ? -19.352 -25.624 0.191 1.00 39.25 198 LYS A C 1
ATOM 1596 O O . LYS A 1 198 ? -19.984 -26.132 -0.729 1.00 39.25 198 LYS A O 1
ATOM 1601 N N . SER A 1 199 ? -18.943 -26.345 1.239 1.00 37.81 199 SER A N 1
ATOM 1602 C CA . SER A 1 199 ? -19.168 -27.797 1.366 1.00 37.81 199 SER A CA 1
ATOM 1603 C C . SER A 1 199 ? -20.498 -28.187 2.027 1.00 37.81 199 SER A C 1
ATOM 1605 O O . SER A 1 199 ? -20.797 -29.374 2.136 1.00 37.81 199 SER A O 1
ATOM 1607 N N . HIS A 1 200 ? -21.323 -27.223 2.447 1.00 38.12 200 HIS A N 1
ATOM 1608 C CA . HIS A 1 200 ? -22.631 -27.476 3.065 1.00 38.12 200 HIS A CA 1
ATOM 1609 C C . HIS A 1 200 ? -23.773 -26.825 2.282 1.00 38.12 200 HIS A C 1
ATOM 1611 O O . HIS A 1 200 ? -24.574 -26.070 2.822 1.00 38.12 200 HIS A O 1
ATOM 1617 N N . THR A 1 201 ? -23.865 -27.115 0.984 1.00 39.94 201 THR A N 1
ATOM 1618 C CA . THR A 1 201 ? -25.135 -26.976 0.252 1.00 39.94 201 THR A CA 1
ATOM 1619 C C . THR A 1 201 ? -25.174 -27.932 -0.939 1.00 39.94 201 THR A C 1
ATOM 1621 O O . THR A 1 201 ? -25.048 -27.532 -2.090 1.00 39.94 201 THR A O 1
ATOM 1624 N N . LYS A 1 202 ? -25.320 -29.228 -0.653 1.00 35.09 202 LYS A N 1
ATOM 1625 C CA . LYS A 1 202 ? -25.951 -30.197 -1.558 1.00 35.09 202 LYS A CA 1
ATOM 1626 C C . LYS A 1 202 ? -26.752 -31.171 -0.698 1.00 35.09 202 LYS A C 1
ATOM 1628 O O . LYS A 1 202 ? -26.172 -32.061 -0.083 1.00 35.09 202 LYS A O 1
ATOM 1633 N N . ALA A 1 203 ? -28.052 -30.916 -0.617 1.00 35.31 203 ALA A N 1
ATOM 1634 C CA . ALA A 1 203 ? -29.070 -31.937 -0.419 1.00 35.31 203 ALA A CA 1
ATOM 1635 C C . ALA A 1 203 ? -29.741 -32.139 -1.781 1.00 35.31 203 ALA A C 1
ATOM 1637 O O . ALA A 1 203 ? -29.912 -31.110 -2.480 1.00 35.31 203 ALA A O 1
#

InterPro domains:
  IPR028942 WHIM1 domain [PF15612] (18-60)
  IPR040221 CDCA7/CDA7L [PTHR31169] (27-140)

Foldseek 3Di:
DLLVLLVVQVPDPPNDVPAPSVLSVVPPRSLVPDFPVNVVVSVVVVVVVVCVDPVVVVVVVVVLVVLVVLLVVLVVLLVVLVVVLVVLVVVLVVCVVVVPDPDCPVVNVVSVVVNVVSVVVNVVSVVSNVVSVPPDQDFLDDDQQKTWGWDQDPVSDIFIKMWGADPVRPDTHIHGDDPVVRVVVVVVSDDPVVVVVVVPDDD

Secondary structure (DSSP, 8-state):
-HHHHHHHHHH-S---TTS-HHHHHTHHHHHHHS-HHHHHHHHHHHHHHHHHSHHHHHHHHHHHHHHHHHHHHHHHHHHHHHHHHHHHHHHHHHHHHHTTSTT-HHHHHHHHHHHHHHHHHHHHHHHHHHHTTTT-PPPSEEETTEEEEEEE-TTS-EEEEEEEE-TTS--EEEEEPPHHHHHHHHHHHS-HHHHTTSSS---